Protein AF-A0A970V0Z8-F1 (afdb_monomer_lite)

pLDDT: mean 75.23, std 16.88, range [29.27, 95.38]

Secondary structure (DSSP, 8-state):
-HHHHHHH--TT-EEE-TTS-EEE------STTSS-BTTEEEGGGTS---TT-EEEEEEEEEESS-EEEEEEEEEESEEEEEETTEEEEE--SSTTTT-TTT-EEEEEEEPSEEEEEEEEEE--SS--EEEEEEE-SS--EEE--SS--SSPPSSPPPGGGPPPTT-EEE-----EEETT--GGGSS--

Sequence (189 aa):
DLSAFVKLRDLNASYRNSRDETVTWYRPNDATYGLGVNGVMDFSKHYPRRTGDLVVAVTQIWSTHARQATARVGADWWLRVEVNGQEVFRSDRSIGGYGTGFRNEITLPLRAGWNDVVCTVAAGSAGHMLWFKLSDPGDVRVQQAITTPEAPPADLPSPETLREDTVEVPFCLYVEATIGDDPYLFIPW

Structure (mmCIF, N/CA/C/O backbone):
data_AF-A0A970V0Z8-F1
#
_entry.id   AF-A0A970V0Z8-F1
#
loop_
_atom_site.group_PDB
_atom_site.id
_atom_site.type_symbol
_atom_site.label_atom_id
_atom_site.label_alt_id
_atom_site.label_comp_id
_atom_site.label_asym_id
_atom_site.label_entity_id
_atom_site.label_seq_id
_atom_site.pdbx_PDB_ins_code
_atom_site.Cartn_x
_atom_site.Cartn_y
_atom_site.Cartn_z
_atom_site.occupancy
_atom_site.B_iso_or_equiv
_atom_site.auth_seq_id
_atom_site.auth_comp_id
_atom_site.auth_asym_id
_atom_site.auth_atom_id
_atom_site.pdbx_PDB_model_num
ATOM 1 N N . ASP A 1 1 ? 18.913 -2.668 -3.814 1.00 73.75 1 ASP A N 1
ATOM 2 C CA . ASP A 1 1 ? 17.938 -3.642 -3.291 1.00 73.75 1 ASP A CA 1
ATOM 3 C C . ASP A 1 1 ? 16.665 -2.888 -2.947 1.00 73.75 1 ASP A C 1
ATOM 5 O O . ASP A 1 1 ? 16.641 -2.152 -1.962 1.00 73.75 1 ASP A O 1
ATOM 9 N N . LEU A 1 2 ? 15.643 -3.027 -3.791 1.00 70.88 2 LEU A N 1
ATOM 10 C CA . LEU A 1 2 ? 14.358 -2.361 -3.607 1.00 70.88 2 LEU A CA 1
ATOM 11 C C . LEU A 1 2 ? 13.705 -2.726 -2.274 1.00 70.88 2 LEU A C 1
ATOM 13 O O . LEU A 1 2 ? 13.140 -1.867 -1.608 1.00 70.88 2 LEU A O 1
ATOM 17 N N . SER A 1 3 ? 13.825 -3.981 -1.843 1.00 75.94 3 SER A N 1
ATOM 18 C CA . SER A 1 3 ? 13.203 -4.437 -0.599 1.00 75.94 3 SER A CA 1
ATOM 19 C C . SER A 1 3 ? 13.800 -3.722 0.612 1.00 75.94 3 SER A C 1
ATOM 21 O O . SER A 1 3 ? 13.077 -3.376 1.546 1.00 75.94 3 SER A O 1
ATOM 23 N N . ALA A 1 4 ? 15.109 -3.460 0.593 1.00 80.81 4 ALA A N 1
ATOM 24 C CA . ALA A 1 4 ? 15.779 -2.673 1.623 1.00 80.81 4 ALA A CA 1
ATOM 25 C C . ALA A 1 4 ? 15.362 -1.193 1.583 1.00 80.81 4 ALA A C 1
ATOM 27 O O . ALA A 1 4 ? 15.089 -0.613 2.632 1.00 80.81 4 ALA A O 1
ATOM 28 N N . PHE A 1 5 ? 15.255 -0.598 0.390 1.00 81.31 5 PHE A N 1
ATOM 29 C CA . PHE A 1 5 ? 14.816 0.794 0.235 1.00 81.31 5 PHE A CA 1
ATOM 30 C C . PHE A 1 5 ? 13.371 1.001 0.706 1.00 81.31 5 PHE A C 1
ATOM 32 O O . PHE A 1 5 ? 13.092 1.909 1.486 1.00 81.31 5 PHE A O 1
ATOM 39 N N . VAL A 1 6 ? 12.464 0.104 0.314 1.00 80.62 6 VAL A N 1
ATOM 40 C CA . VAL A 1 6 ? 11.057 0.121 0.733 1.00 80.62 6 VAL A CA 1
ATOM 41 C C . VAL A 1 6 ? 10.955 0.080 2.259 1.00 80.62 6 VAL A C 1
ATOM 43 O O . VAL A 1 6 ? 10.192 0.851 2.835 1.00 80.62 6 VAL A O 1
ATOM 46 N N . LYS A 1 7 ? 11.770 -0.740 2.933 1.00 83.50 7 LYS A N 1
ATOM 47 C CA . LYS A 1 7 ? 11.800 -0.841 4.403 1.00 83.50 7 LYS A CA 1
ATOM 48 C C . LYS A 1 7 ? 12.344 0.397 5.116 1.00 83.50 7 LYS A C 1
ATOM 50 O O . LYS A 1 7 ? 12.051 0.563 6.295 1.00 83.50 7 LYS A O 1
ATOM 55 N N . LEU A 1 8 ? 13.120 1.247 4.442 1.00 84.88 8 LEU A N 1
ATOM 56 C CA . LEU A 1 8 ? 13.733 2.424 5.063 1.00 84.88 8 LEU A CA 1
ATOM 57 C C . LEU A 1 8 ? 12.697 3.482 5.469 1.00 84.88 8 LEU A C 1
ATOM 59 O O . LEU A 1 8 ? 12.910 4.175 6.458 1.00 84.88 8 LEU A O 1
ATOM 63 N N . ARG A 1 9 ? 11.579 3.584 4.731 1.00 82.69 9 ARG A N 1
ATOM 64 C CA . ARG A 1 9 ? 10.472 4.520 5.012 1.00 82.69 9 ARG A CA 1
ATOM 65 C C . ARG A 1 9 ? 10.946 5.958 5.295 1.00 82.69 9 ARG A C 1
ATOM 67 O O . ARG A 1 9 ? 10.447 6.609 6.210 1.00 82.69 9 ARG A O 1
ATOM 74 N N . ASP A 1 10 ? 11.867 6.475 4.482 1.00 84.44 10 ASP A N 1
ATOM 75 C CA . ASP A 1 10 ? 12.397 7.840 4.607 1.00 84.44 10 ASP A CA 1
ATOM 76 C C . ASP A 1 10 ? 12.187 8.640 3.317 1.00 84.44 10 ASP A C 1
ATOM 78 O O . ASP A 1 10 ? 12.726 8.293 2.271 1.00 84.44 10 ASP A O 1
ATOM 82 N N . LEU A 1 11 ? 11.442 9.749 3.409 1.00 81.19 11 LEU A N 1
ATOM 83 C CA . LEU A 1 11 ? 11.126 10.623 2.275 1.00 81.19 11 LEU A CA 1
ATOM 84 C C . LEU A 1 11 ? 12.358 11.292 1.661 1.00 81.19 11 LEU A C 1
ATOM 86 O O . LEU A 1 11 ? 12.302 11.725 0.514 1.00 81.19 11 LEU A O 1
ATOM 90 N N . ASN A 1 12 ? 13.441 11.424 2.426 1.00 85.12 12 ASN A N 1
ATOM 91 C CA . ASN A 1 12 ? 14.680 12.040 1.957 1.00 85.12 12 ASN A CA 1
ATOM 92 C C . ASN A 1 12 ? 15.662 11.007 1.402 1.00 85.12 12 ASN A C 1
ATOM 94 O O . ASN A 1 12 ? 16.696 11.379 0.841 1.00 85.12 12 ASN A O 1
ATOM 98 N N . ALA A 1 13 ? 15.365 9.718 1.568 1.00 85.62 13 ALA A N 1
ATOM 99 C CA . ALA A 1 13 ? 16.195 8.674 1.018 1.00 85.62 13 ALA A CA 1
ATOM 100 C C . ALA A 1 13 ? 16.033 8.603 -0.499 1.00 85.62 13 ALA A C 1
ATOM 102 O O . ALA A 1 13 ? 14.953 8.796 -1.059 1.00 85.62 13 ALA A O 1
ATOM 103 N N . SER A 1 14 ? 17.135 8.262 -1.157 1.00 86.56 14 SER A N 1
ATOM 104 C CA . SER A 1 14 ? 17.147 7.928 -2.571 1.00 86.56 14 SER A CA 1
ATOM 105 C C . SER A 1 14 ? 17.973 6.674 -2.800 1.00 86.56 14 SER A C 1
ATOM 107 O O . SER A 1 14 ? 18.890 6.372 -2.029 1.00 86.56 14 SER A O 1
ATOM 109 N N . TYR A 1 15 ? 17.660 5.941 -3.861 1.00 83.88 15 TYR A N 1
ATOM 110 C CA . TYR A 1 15 ? 18.474 4.815 -4.304 1.00 83.88 15 TYR A CA 1
ATOM 111 C C . TYR A 1 15 ? 18.685 4.862 -5.822 1.00 83.88 15 TYR A C 1
ATOM 113 O O . TYR A 1 15 ? 17.882 5.441 -6.552 1.00 83.88 15 TYR A O 1
ATOM 121 N N . ARG A 1 16 ? 19.803 4.296 -6.296 1.00 84.06 16 ARG A N 1
ATOM 122 C CA . ARG A 1 16 ? 20.076 4.110 -7.729 1.00 84.06 16 ARG A CA 1
ATOM 123 C C . ARG A 1 16 ? 19.652 2.710 -8.156 1.00 84.06 16 ARG A C 1
ATOM 125 O O . ARG A 1 16 ? 20.136 1.728 -7.589 1.00 84.06 16 ARG A O 1
ATOM 132 N N . ASN A 1 17 ? 18.754 2.631 -9.131 1.00 80.44 17 ASN A N 1
ATOM 133 C CA . ASN A 1 17 ? 18.279 1.367 -9.692 1.00 80.44 17 ASN A CA 1
ATOM 134 C C . ASN A 1 17 ? 19.338 0.693 -10.587 1.00 80.44 17 ASN A C 1
ATOM 136 O O . ASN A 1 17 ? 20.433 1.213 -10.804 1.00 80.44 17 ASN A O 1
ATOM 140 N N . SER A 1 18 ? 18.995 -0.469 -11.149 1.00 79.25 18 SER A N 1
ATOM 141 C CA . SER A 1 18 ? 19.866 -1.207 -12.079 1.00 79.25 18 SER A CA 1
ATOM 142 C C . SER A 1 18 ? 20.197 -0.449 -13.380 1.00 79.25 18 SER A C 1
ATOM 144 O O . SER A 1 18 ? 21.103 -0.846 -14.112 1.00 79.25 18 SER A O 1
ATOM 146 N N . ARG A 1 19 ? 19.482 0.645 -13.661 1.00 74.75 19 ARG A N 1
ATOM 147 C CA . ARG A 1 19 ? 19.608 1.515 -14.838 1.00 74.75 19 ARG A CA 1
ATOM 148 C C . ARG A 1 19 ? 20.271 2.865 -14.524 1.00 74.75 19 ARG A C 1
ATOM 150 O O . ARG A 1 19 ? 20.249 3.751 -15.371 1.00 74.75 19 ARG A O 1
ATOM 157 N N . ASP A 1 20 ? 20.850 3.021 -13.333 1.00 82.62 20 ASP A N 1
ATOM 158 C CA . ASP A 1 20 ? 21.457 4.268 -12.846 1.00 82.62 20 ASP A CA 1
ATOM 159 C C . ASP A 1 20 ? 20.479 5.457 -12.731 1.00 82.62 20 ASP A C 1
ATOM 161 O O . ASP A 1 20 ? 20.870 6.622 -12.744 1.00 82.62 20 ASP A O 1
ATOM 165 N N . GLU A 1 21 ? 19.184 5.203 -12.564 1.00 82.69 21 GLU A N 1
ATOM 166 C CA . GLU A 1 21 ? 18.190 6.247 -12.299 1.00 82.69 21 GLU A CA 1
ATOM 167 C C . GLU A 1 21 ? 17.936 6.378 -10.797 1.00 82.69 21 GLU A C 1
ATOM 169 O O . GLU A 1 21 ? 18.034 5.416 -10.032 1.00 82.69 21 GLU A O 1
ATOM 174 N N . THR A 1 22 ? 17.624 7.600 -10.373 1.00 83.00 22 THR A N 1
ATOM 175 C CA . THR A 1 22 ? 17.291 7.909 -8.984 1.00 83.00 22 THR A CA 1
ATOM 176 C C . THR A 1 22 ? 15.834 7.569 -8.697 1.00 83.00 22 THR A C 1
ATOM 178 O O . THR A 1 22 ? 14.936 8.032 -9.395 1.00 83.00 22 THR A O 1
ATOM 181 N N . VAL A 1 23 ? 15.623 6.809 -7.630 1.00 79.44 23 VAL A N 1
ATOM 182 C CA . VAL A 1 23 ? 14.320 6.449 -7.070 1.00 79.44 23 VAL A CA 1
ATOM 183 C C . VAL A 1 23 ? 14.187 7.166 -5.718 1.00 79.44 23 VAL A C 1
ATOM 185 O O . VAL A 1 23 ? 15.127 7.127 -4.917 1.00 79.44 23 VAL A O 1
ATOM 188 N N . THR A 1 24 ? 13.091 7.902 -5.517 1.00 81.06 24 THR A N 1
ATOM 189 C CA . THR A 1 24 ? 12.791 8.757 -4.346 1.00 81.06 24 THR A CA 1
ATOM 190 C C . THR A 1 24 ? 11.307 8.750 -4.006 1.00 81.06 24 THR A C 1
ATOM 192 O O . THR A 1 24 ? 10.483 8.851 -4.913 1.00 81.06 24 THR A O 1
ATOM 195 N N . TRP A 1 25 ? 10.950 8.769 -2.723 1.00 78.75 25 TRP A N 1
ATOM 196 C CA . TRP A 1 25 ? 9.547 8.815 -2.309 1.00 78.75 25 TRP A CA 1
ATOM 197 C C . TRP A 1 25 ? 8.846 10.107 -2.716 1.00 78.75 25 TRP A C 1
ATOM 199 O O . TRP A 1 25 ? 9.361 11.209 -2.525 1.00 78.75 25 TRP A O 1
ATOM 209 N N . TYR A 1 26 ? 7.601 9.974 -3.174 1.00 72.06 26 TYR A N 1
ATOM 210 C CA . TYR A 1 26 ? 6.741 11.110 -3.481 1.00 72.06 26 TYR A CA 1
ATOM 211 C C . TYR A 1 26 ? 5.559 11.167 -2.525 1.00 72.06 26 TYR A C 1
ATOM 213 O O . TYR A 1 26 ? 4.893 10.170 -2.237 1.00 72.06 26 TYR A O 1
ATOM 221 N N . ARG A 1 27 ? 5.280 12.376 -2.032 1.00 70.19 27 ARG A N 1
ATOM 222 C CA . ARG A 1 27 ? 4.050 12.626 -1.288 1.00 70.19 27 ARG A CA 1
ATOM 223 C C . ARG A 1 27 ? 2.891 12.770 -2.265 1.00 70.19 27 ARG A C 1
ATOM 225 O O . ARG A 1 27 ? 3.021 13.533 -3.227 1.00 70.19 27 ARG A O 1
ATOM 232 N N . PRO A 1 28 ? 1.749 12.129 -1.992 1.00 63.78 28 PRO A N 1
ATOM 233 C CA . PRO A 1 28 ? 0.536 12.442 -2.711 1.00 63.78 28 PRO A CA 1
ATOM 234 C C . PRO A 1 28 ? 0.176 13.923 -2.531 1.00 63.78 28 PRO A C 1
ATOM 236 O O . PRO A 1 28 ? 0.085 14.386 -1.3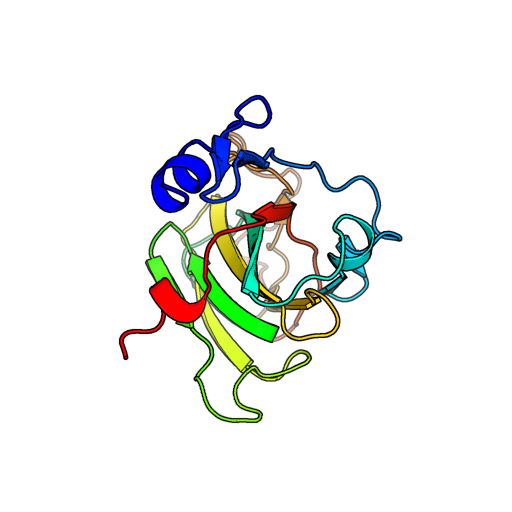95 1.00 63.78 28 PRO A O 1
ATOM 239 N N . ASN A 1 29 ? 0.031 14.684 -3.623 1.00 52.03 29 ASN A N 1
ATOM 240 C CA . ASN A 1 29 ? -0.150 16.141 -3.550 1.00 52.03 29 ASN A CA 1
ATOM 241 C C . ASN A 1 29 ? -1.544 16.648 -3.946 1.00 52.03 29 ASN A C 1
ATOM 243 O O . ASN A 1 29 ? -1.875 17.763 -3.553 1.00 52.03 29 ASN A O 1
ATOM 247 N N . ASP A 1 30 ? -2.385 15.854 -4.617 1.00 50.03 30 ASP A N 1
ATOM 248 C CA . ASP A 1 30 ? -3.838 16.056 -4.620 1.00 50.03 30 ASP A CA 1
ATOM 249 C C . ASP A 1 30 ? -4.612 14.778 -5.021 1.00 50.03 30 ASP A C 1
ATOM 251 O O . ASP A 1 30 ? -4.051 13.817 -5.548 1.00 50.03 30 ASP A O 1
ATOM 255 N N . ALA A 1 31 ? -5.927 14.769 -4.782 1.00 46.19 31 ALA A N 1
ATOM 256 C CA . ALA A 1 31 ? -6.809 13.686 -5.224 1.00 46.19 31 ALA A CA 1
ATOM 257 C C . ALA A 1 31 ? -7.005 13.652 -6.760 1.00 46.19 31 ALA A C 1
ATOM 259 O O . ALA A 1 31 ? -7.336 12.611 -7.318 1.00 46.19 31 ALA A O 1
ATOM 260 N N . THR A 1 32 ? -6.780 14.759 -7.465 1.00 43.97 32 THR A N 1
ATOM 261 C CA . THR A 1 32 ? -6.990 14.952 -8.913 1.00 43.97 32 THR A CA 1
ATOM 262 C C . THR A 1 32 ? -5.927 14.260 -9.791 1.00 43.97 32 THR A C 1
ATOM 264 O O . THR A 1 32 ? -6.216 13.812 -10.910 1.00 43.97 32 THR A O 1
ATOM 267 N N . TYR A 1 33 ? -4.695 14.115 -9.302 1.00 45.34 33 TYR A N 1
ATOM 268 C CA . TYR A 1 33 ? -3.521 13.665 -10.057 1.00 45.34 33 TYR A CA 1
ATOM 269 C C . TYR A 1 33 ? -3.180 12.186 -9.867 1.00 45.34 33 TYR A C 1
ATOM 271 O O . TYR A 1 33 ? -2.115 11.748 -10.274 1.00 45.34 33 TYR A O 1
ATOM 279 N N . GLY A 1 34 ? -4.142 11.374 -9.420 1.00 45.53 34 GLY A N 1
ATOM 280 C CA . GLY A 1 34 ? -4.002 9.912 -9.450 1.00 45.53 34 GLY A CA 1
ATOM 281 C C . GLY A 1 34 ? -3.803 9.282 -8.084 1.00 45.53 34 GLY A C 1
ATOM 282 O O . GLY A 1 34 ? -3.215 8.211 -7.983 1.00 45.53 34 GLY A O 1
ATOM 283 N N . LEU A 1 35 ? -4.334 9.911 -7.041 1.00 49.72 35 LEU A N 1
ATOM 284 C CA . LEU A 1 35 ? -4.237 9.416 -5.679 1.00 49.72 35 LEU A CA 1
ATOM 285 C C . LEU A 1 35 ? -5.642 9.192 -5.150 1.00 49.72 35 LEU A C 1
ATOM 287 O O . LEU A 1 35 ? -6.089 9.907 -4.268 1.00 49.72 35 LEU A O 1
ATOM 291 N N . GLY A 1 36 ? -6.338 8.205 -5.720 1.00 53.75 36 GLY A N 1
ATOM 292 C CA . GLY A 1 36 ? -7.439 7.494 -5.070 1.00 53.75 36 GLY A CA 1
ATOM 293 C C . GLY A 1 36 ? -8.840 8.087 -5.193 1.00 53.75 36 GLY A C 1
ATOM 294 O O . GLY A 1 36 ? -9.670 7.796 -4.331 1.00 53.75 36 GLY A O 1
ATOM 295 N N . VAL A 1 37 ? -9.173 8.836 -6.256 1.00 56.94 37 VAL A N 1
ATOM 296 C CA . VAL A 1 37 ? -10.596 9.136 -6.531 1.00 56.94 37 VAL A CA 1
ATOM 297 C C . VAL A 1 37 ? -11.336 7.811 -6.669 1.00 56.94 37 VAL A C 1
ATOM 299 O O . VAL A 1 37 ? -11.026 7.002 -7.543 1.00 56.94 37 VAL A O 1
ATOM 302 N N . ASN A 1 38 ? -12.297 7.569 -5.779 1.00 68.25 38 ASN A N 1
ATOM 303 C CA . ASN A 1 38 ? -13.047 6.316 -5.709 1.00 68.25 38 ASN A CA 1
ATOM 304 C C . ASN A 1 38 ? -12.165 5.058 -5.573 1.00 68.25 38 ASN A C 1
ATOM 306 O O . ASN A 1 38 ? -12.579 3.982 -6.006 1.00 68.25 38 ASN A O 1
ATOM 310 N N . GLY A 1 39 ? -10.978 5.180 -4.964 1.00 74.56 39 GLY A N 1
ATOM 311 C CA . GLY A 1 39 ? -10.041 4.072 -4.756 1.00 74.56 39 GLY A CA 1
ATOM 312 C C . GLY A 1 39 ? -9.192 3.743 -5.984 1.00 74.56 39 GLY A C 1
ATOM 313 O O . GLY A 1 39 ? -8.605 2.669 -6.039 1.00 74.56 39 GLY A O 1
ATOM 314 N N . VAL A 1 40 ? -9.149 4.628 -6.986 1.00 81.12 40 VAL A N 1
ATOM 315 C CA . VAL A 1 40 ? -8.344 4.455 -8.204 1.00 81.12 40 VAL A CA 1
ATOM 316 C C . VAL A 1 40 ? -7.130 5.365 -8.172 1.00 81.12 40 VAL A C 1
ATOM 318 O O . VAL A 1 40 ? -7.250 6.577 -7.986 1.00 81.12 40 VAL A O 1
ATOM 321 N N . MET A 1 41 ? -5.961 4.789 -8.405 1.00 82.12 41 MET A N 1
ATOM 322 C CA . MET A 1 41 ? -4.704 5.505 -8.504 1.00 82.12 41 MET A CA 1
ATOM 323 C C . MET A 1 41 ? -4.059 5.251 -9.868 1.00 82.12 41 MET A C 1
ATOM 325 O O . MET A 1 41 ? -3.946 4.110 -10.311 1.00 82.12 41 MET A O 1
ATOM 329 N N . ASP A 1 42 ? -3.666 6.331 -10.541 1.00 82.12 42 ASP A N 1
ATOM 330 C CA . ASP A 1 42 ? -3.025 6.311 -11.859 1.00 82.12 42 ASP A CA 1
ATOM 331 C C . ASP A 1 42 ? -1.650 6.952 -11.732 1.00 82.12 42 ASP A C 1
ATOM 333 O O . ASP A 1 42 ? -1.513 8.177 -11.676 1.00 82.12 42 ASP A O 1
ATOM 337 N N . PHE A 1 43 ? -0.623 6.112 -11.674 1.00 79.06 43 PHE A N 1
ATOM 338 C CA . PHE A 1 43 ? 0.740 6.574 -11.443 1.00 79.06 43 PHE A CA 1
ATOM 339 C C . PHE A 1 43 ? 1.394 7.080 -12.733 1.00 79.06 43 PHE A C 1
ATOM 341 O O . PHE A 1 43 ? 2.426 7.747 -12.681 1.00 79.06 43 PHE A O 1
ATOM 348 N N . SER A 1 44 ? 0.777 6.850 -13.900 1.00 74.88 44 SER A N 1
ATOM 349 C CA . SER A 1 44 ? 1.301 7.320 -15.189 1.00 74.88 44 SER A CA 1
ATOM 350 C C . SER A 1 44 ? 1.305 8.846 -15.332 1.00 74.88 44 SER A C 1
ATOM 352 O O . SER A 1 44 ? 1.946 9.383 -16.233 1.00 74.88 44 SER A O 1
ATOM 354 N N . LYS A 1 45 ? 0.608 9.554 -14.437 1.00 70.62 45 LYS A N 1
ATOM 355 C CA . LYS A 1 45 ? 0.633 11.019 -14.340 1.00 70.62 45 LYS A CA 1
ATOM 356 C C . LYS A 1 45 ? 1.914 11.560 -13.706 1.00 70.62 45 LYS A C 1
ATOM 358 O O . LYS A 1 45 ? 2.276 12.705 -13.960 1.00 70.62 45 LYS A O 1
ATOM 363 N N . HIS A 1 46 ? 2.586 10.749 -12.895 1.00 69.06 46 HIS A N 1
ATOM 364 C CA . HIS A 1 46 ? 3.799 11.137 -12.178 1.00 69.06 46 HIS A CA 1
ATOM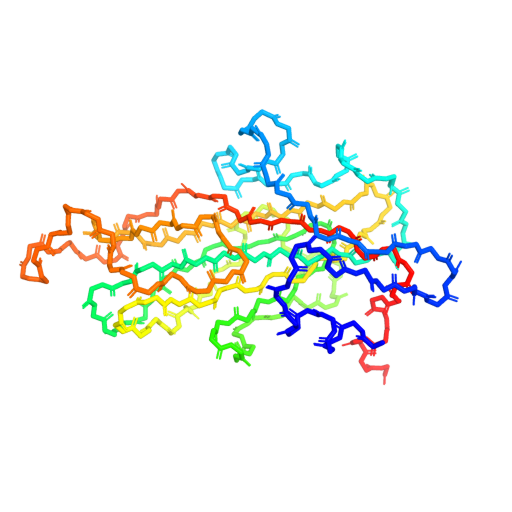 365 C C . HIS A 1 46 ? 5.059 10.535 -12.797 1.00 69.06 46 HIS A C 1
ATOM 367 O O . HIS A 1 46 ? 6.135 11.117 -12.673 1.00 69.06 46 HIS A O 1
ATOM 373 N N . TYR A 1 47 ? 4.921 9.408 -13.499 1.00 69.12 47 TYR A N 1
ATOM 374 C CA . TYR A 1 47 ? 6.053 8.660 -14.028 1.00 69.12 47 TYR A CA 1
ATOM 375 C C . TYR A 1 47 ? 5.890 8.354 -15.514 1.00 69.12 47 TYR A C 1
ATOM 377 O O . TYR A 1 47 ? 4.781 8.056 -15.972 1.00 69.12 47 TYR A O 1
ATOM 385 N N . PRO A 1 48 ? 6.987 8.404 -16.289 1.00 66.25 48 PRO A N 1
ATOM 386 C CA . PRO A 1 48 ? 6.954 8.016 -17.688 1.00 66.25 48 PRO A CA 1
ATOM 387 C C . PRO A 1 48 ? 6.494 6.560 -17.824 1.00 66.25 48 PRO A C 1
ATOM 389 O O . PRO A 1 48 ? 6.960 5.674 -17.116 1.00 66.25 48 PRO A O 1
ATOM 392 N N . ARG A 1 49 ? 5.580 6.312 -18.766 1.00 71.75 49 ARG A N 1
ATOM 393 C CA . ARG A 1 49 ? 5.032 4.977 -19.042 1.00 71.75 49 ARG A CA 1
ATOM 394 C C . ARG A 1 49 ? 6.118 4.088 -19.629 1.00 71.75 49 ARG A C 1
ATOM 396 O O . ARG A 1 49 ? 6.564 4.332 -20.751 1.00 71.75 49 ARG A O 1
ATOM 403 N N . ARG A 1 50 ? 6.538 3.065 -18.890 1.00 68.06 50 ARG A N 1
ATOM 404 C CA . ARG A 1 50 ? 7.566 2.124 -19.334 1.00 68.06 50 ARG A CA 1
ATOM 405 C C . ARG A 1 50 ? 7.226 0.720 -18.863 1.00 68.06 50 ARG A C 1
ATOM 407 O O . ARG A 1 50 ? 6.913 0.495 -17.700 1.00 68.06 50 ARG A O 1
ATOM 414 N N . THR A 1 51 ? 7.275 -0.223 -19.794 1.00 67.00 51 THR A N 1
ATOM 415 C CA . THR A 1 51 ? 7.051 -1.635 -19.493 1.00 67.00 51 THR A CA 1
ATOM 416 C C . THR A 1 51 ? 8.173 -2.190 -18.640 1.00 67.00 51 THR A C 1
ATOM 418 O O . THR A 1 51 ? 9.345 -1.916 -18.898 1.00 67.00 51 THR A O 1
ATOM 421 N N . GLY A 1 52 ? 7.805 -3.006 -17.654 1.00 65.94 52 GLY A N 1
ATOM 422 C CA . GLY A 1 52 ? 8.778 -3.641 -16.773 1.00 65.94 52 GLY A CA 1
ATOM 423 C C . GLY A 1 52 ? 9.328 -2.713 -15.694 1.00 65.94 52 GLY A C 1
ATOM 424 O O . GLY A 1 52 ? 10.378 -3.014 -15.144 1.00 65.94 52 GLY A O 1
ATOM 425 N N . ASP A 1 53 ? 8.652 -1.599 -15.413 1.00 76.88 53 ASP A N 1
ATOM 426 C CA . ASP A 1 53 ? 8.892 -0.815 -14.204 1.00 76.88 53 ASP A CA 1
ATOM 427 C C . ASP A 1 53 ? 7.919 -1.241 -13.102 1.00 76.88 53 ASP A C 1
ATOM 429 O O . ASP A 1 53 ? 6.808 -1.723 -13.361 1.00 76.88 53 ASP A O 1
ATOM 433 N N . LEU A 1 54 ? 8.325 -1.019 -11.858 1.00 80.75 54 LEU A N 1
ATOM 434 C CA . LEU A 1 54 ? 7.514 -1.242 -10.669 1.00 80.75 54 LEU A CA 1
ATOM 435 C C . LEU A 1 54 ? 7.151 0.106 -10.033 1.00 80.75 54 LEU A C 1
ATOM 437 O O . LEU A 1 54 ? 7.792 1.123 -10.267 1.00 80.75 54 LEU A O 1
ATOM 441 N N . VAL A 1 55 ? 6.101 0.126 -9.229 1.00 82.38 55 VAL A N 1
ATOM 442 C CA . VAL A 1 55 ? 5.714 1.233 -8.356 1.00 82.38 55 VAL A CA 1
ATOM 443 C C . VAL A 1 55 ? 5.396 0.648 -6.993 1.00 82.38 55 VAL A C 1
ATOM 445 O O . VAL A 1 55 ? 4.729 -0.378 -6.909 1.00 82.38 55 VAL A O 1
ATOM 448 N N . VAL A 1 56 ? 5.837 1.288 -5.917 1.00 86.12 56 VAL A N 1
ATOM 449 C CA . VAL A 1 56 ? 5.480 0.912 -4.552 1.00 86.12 56 VAL A CA 1
ATOM 450 C C . VAL A 1 56 ? 4.588 1.981 -3.950 1.00 86.12 56 VAL A C 1
ATOM 452 O O . VAL A 1 56 ? 4.929 3.156 -3.900 1.00 86.12 56 VAL A O 1
ATOM 455 N N . ALA A 1 57 ? 3.434 1.550 -3.471 1.00 86.06 57 ALA A N 1
ATOM 456 C CA . ALA A 1 57 ? 2.453 2.361 -2.793 1.00 86.06 57 ALA A CA 1
ATOM 457 C C . ALA A 1 57 ? 2.360 1.967 -1.317 1.00 86.06 57 ALA A C 1
ATOM 459 O O . ALA A 1 57 ? 2.384 0.782 -1.001 1.00 86.06 57 ALA A O 1
ATOM 460 N N . VAL A 1 58 ? 2.278 2.941 -0.408 1.00 87.00 58 VAL A N 1
ATOM 461 C CA . VAL A 1 58 ? 2.285 2.706 1.049 1.00 87.00 58 VAL A CA 1
ATOM 462 C C . VAL A 1 58 ? 1.159 3.490 1.714 1.00 87.00 58 VAL A C 1
ATOM 464 O O . VAL A 1 58 ? 0.883 4.624 1.349 1.00 87.00 58 VAL A O 1
ATOM 467 N N . THR A 1 59 ? 0.478 2.937 2.705 1.00 86.12 59 THR A N 1
ATOM 468 C CA . THR A 1 59 ? -0.404 3.744 3.558 1.00 86.12 59 THR A CA 1
ATOM 469 C C . THR A 1 59 ? -0.461 3.186 4.963 1.00 86.12 59 THR A C 1
ATOM 471 O O . THR A 1 59 ? -0.113 2.029 5.194 1.00 86.12 59 THR A O 1
ATOM 474 N N . GLN A 1 60 ? -0.957 4.003 5.888 1.00 88.19 60 GLN A N 1
ATOM 475 C CA . GLN A 1 60 ? -1.223 3.594 7.258 1.00 88.19 60 GLN A CA 1
ATOM 476 C C . GLN A 1 60 ? -2.733 3.557 7.479 1.00 88.19 60 GLN A C 1
ATOM 478 O O . GLN A 1 60 ? -3.441 4.535 7.227 1.00 88.19 60 GLN A O 1
ATOM 483 N N . ILE A 1 61 ? -3.228 2.415 7.948 1.00 89.25 61 ILE A N 1
ATOM 484 C CA . ILE A 1 61 ? -4.646 2.189 8.228 1.00 89.25 61 ILE A CA 1
ATOM 485 C C . ILE A 1 61 ? -4.826 1.958 9.717 1.00 89.25 61 ILE A C 1
ATOM 487 O O . ILE A 1 61 ? -4.254 1.029 10.286 1.00 89.25 61 ILE A O 1
ATOM 491 N N . TRP A 1 62 ? -5.642 2.783 10.353 1.00 89.00 62 TRP A N 1
ATOM 492 C CA . TRP A 1 62 ? -6.056 2.5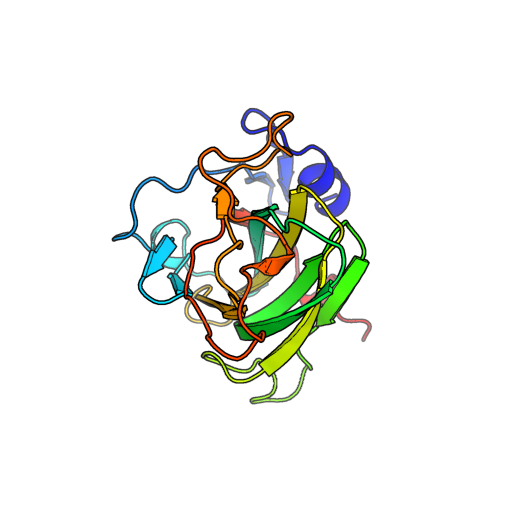45 11.722 1.00 89.00 62 TRP A CA 1
ATOM 493 C C . TRP A 1 62 ? -7.213 1.549 11.773 1.00 89.00 62 TRP A C 1
ATOM 495 O O . TRP A 1 62 ? -8.168 1.663 11.003 1.00 89.00 62 TRP A O 1
ATOM 505 N N . SER A 1 63 ? -7.153 0.629 12.733 1.00 88.75 63 SER A N 1
ATOM 506 C CA . SER A 1 63 ? -8.308 -0.138 13.190 1.00 88.75 63 SER A CA 1
ATOM 507 C C . SER A 1 63 ? -8.391 -0.086 14.710 1.00 88.75 63 SER A C 1
ATOM 509 O O . SER A 1 63 ? -7.381 -0.181 15.406 1.00 88.75 63 SER A O 1
ATOM 511 N N . THR A 1 64 ? -9.592 0.078 15.257 1.00 88.88 64 THR A N 1
ATOM 512 C CA . THR A 1 64 ? -9.782 0.156 16.718 1.00 88.88 64 THR A CA 1
ATOM 513 C C . THR A 1 64 ? -9.528 -1.173 17.426 1.00 88.88 64 THR A C 1
ATOM 515 O O . THR A 1 64 ? -9.204 -1.185 18.612 1.00 88.88 64 THR A O 1
ATOM 518 N N . HIS A 1 65 ? -9.645 -2.291 16.713 1.00 88.75 65 HIS A N 1
ATOM 519 C CA . HIS A 1 65 ? -9.467 -3.640 17.234 1.00 88.75 65 HIS A CA 1
ATOM 520 C C . HIS A 1 65 ? -8.848 -4.546 16.163 1.00 88.75 65 HIS A C 1
ATOM 522 O O . HIS A 1 65 ? -8.771 -4.186 14.993 1.00 88.75 65 HIS A O 1
ATOM 528 N N . ALA A 1 66 ? -8.365 -5.724 16.556 1.00 92.38 66 ALA A N 1
ATOM 529 C CA . ALA A 1 66 ? -7.868 -6.688 15.581 1.00 92.38 66 ALA A CA 1
ATOM 530 C C . ALA A 1 66 ? -9.041 -7.333 14.827 1.00 92.38 66 ALA A C 1
ATOM 532 O O . ALA A 1 66 ? -9.987 -7.797 15.466 1.00 92.38 66 ALA A O 1
ATOM 533 N N . ARG A 1 67 ? -8.976 -7.386 13.493 1.00 89.19 67 ARG A N 1
ATOM 534 C CA . ARG A 1 67 ? -10.039 -7.953 12.654 1.00 89.19 67 ARG A CA 1
ATOM 535 C C . ARG A 1 67 ? -9.557 -8.409 11.282 1.00 89.19 67 ARG A C 1
ATOM 537 O O . ARG A 1 67 ? -8.446 -8.103 10.860 1.00 89.19 67 ARG A O 1
ATOM 544 N N . GLN A 1 68 ? -10.435 -9.112 10.576 1.00 92.31 68 GLN A N 1
ATOM 545 C CA . GLN A 1 68 ? -10.281 -9.426 9.159 1.00 92.31 68 GLN A CA 1
ATOM 546 C C . GLN A 1 68 ? -11.124 -8.435 8.354 1.00 92.31 68 GLN A C 1
ATOM 548 O O . GLN A 1 68 ? -12.346 -8.524 8.375 1.00 92.31 68 GLN A O 1
ATOM 553 N N . ALA A 1 69 ? -10.480 -7.482 7.684 1.00 88.62 69 ALA A N 1
ATOM 554 C CA . ALA A 1 69 ? -11.166 -6.536 6.808 1.00 88.62 69 ALA A CA 1
ATOM 555 C C . ALA A 1 69 ? -11.180 -7.061 5.368 1.00 88.62 69 ALA A C 1
ATOM 557 O O . ALA A 1 69 ? -10.221 -7.693 4.922 1.00 88.62 69 ALA A O 1
ATOM 558 N N . THR A 1 70 ? -12.239 -6.773 4.621 1.00 89.69 70 THR A N 1
ATOM 559 C CA . THR A 1 70 ? -12.340 -7.169 3.213 1.00 89.69 70 THR A CA 1
ATOM 560 C C . THR A 1 70 ? -11.840 -6.031 2.345 1.00 89.69 70 THR A C 1
ATOM 562 O O . THR A 1 70 ? -12.351 -4.918 2.429 1.00 89.69 70 THR A O 1
ATOM 565 N N . ALA A 1 71 ? -10.849 -6.284 1.499 1.00 89.69 71 ALA A N 1
ATOM 566 C CA . ALA A 1 71 ? -10.380 -5.321 0.518 1.00 89.69 71 ALA A CA 1
ATOM 567 C C . ALA A 1 71 ? -10.694 -5.786 -0.894 1.00 89.69 71 ALA A C 1
ATOM 569 O O . ALA A 1 71 ? -10.615 -6.972 -1.207 1.00 89.69 71 ALA A O 1
ATOM 570 N N . ARG A 1 72 ? -10.992 -4.829 -1.770 1.00 88.94 72 ARG A N 1
ATOM 571 C CA . ARG A 1 72 ? -11.063 -5.083 -3.205 1.00 88.94 72 ARG A CA 1
ATOM 572 C C . ARG A 1 72 ? -9.932 -4.377 -3.899 1.00 88.94 72 ARG A C 1
ATOM 574 O O . ARG A 1 72 ? -9.776 -3.161 -3.772 1.00 88.94 72 ARG A O 1
ATOM 581 N N . VAL A 1 73 ? -9.149 -5.158 -4.626 1.00 90.88 73 VAL A N 1
ATOM 582 C CA . VAL A 1 73 ? -7.898 -4.710 -5.211 1.00 90.88 73 VAL A CA 1
ATOM 583 C C . VAL A 1 73 ? -7.780 -5.108 -6.672 1.00 90.88 73 VAL A C 1
ATOM 585 O O . VAL A 1 73 ? -8.421 -6.048 -7.155 1.00 90.88 73 VAL A O 1
ATOM 588 N N . GLY A 1 74 ? -6.907 -4.399 -7.367 1.00 90.12 74 GLY A N 1
ATOM 589 C CA . GLY A 1 74 ? -6.532 -4.735 -8.724 1.00 90.12 74 GLY A CA 1
ATOM 590 C C . GLY A 1 74 ? -5.429 -3.851 -9.250 1.00 90.12 74 GLY A C 1
ATOM 591 O O . GLY A 1 74 ? -5.175 -2.773 -8.714 1.00 90.12 74 GLY A O 1
ATOM 592 N N . ALA A 1 75 ? -4.786 -4.298 -10.318 1.00 88.44 75 ALA A N 1
ATOM 593 C CA . ALA A 1 75 ? -3.804 -3.498 -11.021 1.00 88.44 75 ALA A CA 1
ATOM 594 C C . ALA A 1 75 ? -3.885 -3.713 -12.527 1.00 88.44 75 ALA A C 1
ATOM 596 O O . ALA A 1 75 ? -4.429 -4.700 -13.022 1.00 88.44 75 ALA A O 1
ATOM 597 N N . ASP A 1 76 ? -3.310 -2.759 -13.243 1.00 85.00 76 ASP A N 1
ATOM 598 C CA . ASP A 1 76 ? -2.871 -2.947 -14.615 1.00 85.00 76 ASP A CA 1
ATOM 599 C C . ASP A 1 76 ? -1.363 -2.644 -14.604 1.00 85.00 76 ASP A C 1
ATOM 601 O O . ASP A 1 76 ? -0.975 -1.475 -14.555 1.00 85.00 76 ASP A O 1
ATOM 605 N N . TRP A 1 77 ? -0.481 -3.640 -14.449 1.00 77.56 77 TRP A N 1
ATOM 606 C CA . TRP A 1 77 ? -0.631 -5.041 -14.884 1.00 77.56 77 TRP A CA 1
ATOM 607 C C . TRP A 1 77 ? -0.323 -6.129 -13.845 1.00 77.56 77 TRP A C 1
ATOM 609 O O . TRP A 1 77 ? -0.663 -7.278 -14.054 1.00 77.56 77 TRP A O 1
ATOM 619 N N . TRP A 1 78 ? 0.319 -5.847 -12.722 1.00 87.81 78 TRP A N 1
ATOM 620 C CA . TRP A 1 78 ? 0.561 -6.869 -11.692 1.00 87.81 78 TRP A CA 1
ATOM 621 C C . TRP A 1 78 ? 0.529 -6.217 -10.323 1.00 87.81 78 TRP A C 1
ATOM 623 O O . TRP A 1 78 ? 0.908 -5.052 -10.203 1.00 87.81 78 TRP A O 1
ATOM 633 N N . LEU A 1 79 ? 0.088 -6.954 -9.305 1.00 89.88 79 LEU A N 1
ATOM 634 C CA . LEU A 1 79 ? -0.077 -6.464 -7.944 1.00 89.88 79 LEU A CA 1
ATOM 635 C C . LEU A 1 79 ? 0.456 -7.462 -6.916 1.00 89.88 79 LEU A C 1
ATOM 637 O O . LEU A 1 79 ? 0.098 -8.638 -6.934 1.00 89.88 79 LEU A O 1
ATOM 641 N N . ARG A 1 80 ? 1.201 -6.955 -5.937 1.00 91.88 80 ARG A N 1
ATOM 642 C CA . ARG A 1 80 ? 1.423 -7.592 -4.634 1.00 91.88 80 ARG A CA 1
ATOM 643 C C . ARG A 1 80 ? 0.920 -6.673 -3.537 1.00 91.88 80 ARG A C 1
ATOM 645 O O . ARG A 1 80 ? 1.183 -5.475 -3.591 1.00 91.88 80 ARG A O 1
ATOM 652 N N . VAL A 1 81 ? 0.229 -7.234 -2.551 1.00 92.62 81 VAL A N 1
ATOM 653 C CA . VAL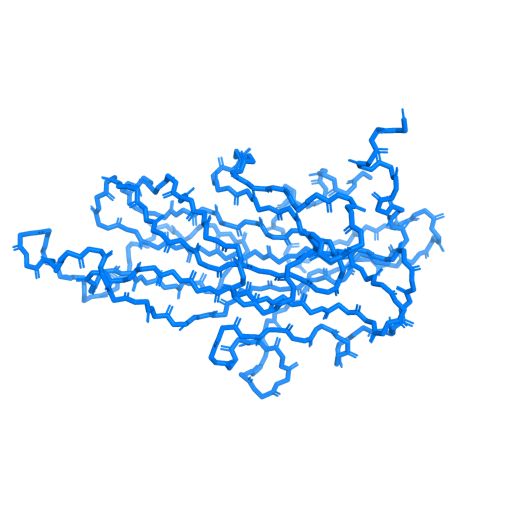 A 1 81 ? -0.236 -6.519 -1.359 1.00 92.62 81 VAL A CA 1
ATOM 654 C C . VAL A 1 81 ? 0.366 -7.170 -0.124 1.00 92.62 81 VAL A C 1
ATOM 656 O O . VAL A 1 81 ? 0.247 -8.381 0.077 1.00 92.62 81 VAL A O 1
ATOM 659 N N . GLU A 1 82 ? 0.979 -6.351 0.719 1.00 94.75 82 GLU A N 1
ATOM 660 C CA . GLU A 1 82 ? 1.455 -6.727 2.043 1.00 94.75 82 GLU A CA 1
ATOM 661 C C . GLU A 1 82 ? 0.733 -5.908 3.109 1.00 94.75 82 GLU A C 1
ATOM 663 O O . GLU A 1 82 ? 0.473 -4.718 2.924 1.00 94.75 82 GLU A O 1
ATOM 668 N N . VAL A 1 83 ? 0.446 -6.545 4.242 1.00 94.31 83 VAL A N 1
ATOM 669 C CA . VAL A 1 83 ? -0.094 -5.905 5.442 1.00 94.31 83 VAL A CA 1
ATOM 670 C C . VAL A 1 83 ? 0.824 -6.236 6.606 1.00 94.31 83 VAL A C 1
ATOM 672 O O . VAL A 1 83 ? 1.110 -7.405 6.857 1.00 94.31 83 VAL A O 1
ATOM 675 N N . ASN A 1 84 ? 1.315 -5.216 7.310 1.00 93.56 84 ASN A N 1
ATOM 676 C CA . ASN A 1 84 ? 2.250 -5.360 8.430 1.00 93.56 84 ASN A CA 1
ATOM 677 C C . ASN A 1 84 ? 3.491 -6.213 8.084 1.00 93.56 84 ASN A C 1
ATOM 679 O O . ASN A 1 84 ? 3.987 -6.973 8.914 1.00 93.56 84 ASN A O 1
ATOM 683 N N . GLY A 1 85 ? 3.981 -6.106 6.843 1.00 91.38 85 GLY A N 1
ATOM 684 C CA . GLY A 1 85 ? 5.133 -6.861 6.336 1.00 91.38 85 GLY A CA 1
ATOM 685 C C . GLY A 1 85 ? 4.849 -8.318 5.946 1.00 91.38 85 GLY A C 1
ATOM 686 O O . GLY A 1 85 ? 5.787 -9.045 5.623 1.00 91.38 85 GLY A O 1
ATOM 687 N N . GLN A 1 86 ? 3.587 -8.758 5.969 1.00 93.50 86 GLN A N 1
ATOM 688 C CA . GLN A 1 86 ? 3.166 -10.072 5.487 1.00 93.50 86 GLN A CA 1
ATOM 689 C C . GLN A 1 86 ? 2.443 -9.942 4.143 1.00 93.50 86 GLN A C 1
ATOM 691 O O . GLN A 1 86 ? 1.483 -9.185 4.031 1.00 93.50 86 GLN A O 1
ATOM 696 N N . GLU A 1 87 ? 2.853 -10.720 3.137 1.00 94.19 87 GLU A N 1
ATOM 697 C CA . GLU A 1 87 ? 2.117 -10.820 1.871 1.00 94.19 87 GLU A CA 1
ATOM 698 C C . GLU A 1 87 ? 0.744 -11.464 2.101 1.00 94.19 87 GLU A C 1
ATOM 700 O O . GLU A 1 87 ? 0.643 -12.570 2.635 1.00 94.19 87 GLU A O 1
ATOM 705 N N . VAL A 1 88 ? -0.308 -10.759 1.687 1.00 94.94 88 VAL A N 1
ATOM 706 C CA . VAL A 1 88 ? -1.706 -11.216 1.778 1.00 94.94 88 VAL A CA 1
ATOM 707 C C . VAL A 1 88 ? -2.316 -11.474 0.407 1.00 94.94 88 VAL A C 1
ATOM 709 O O . VAL A 1 88 ? -3.311 -12.185 0.295 1.00 94.94 88 VAL A O 1
ATOM 712 N N . PHE A 1 89 ? -1.727 -10.903 -0.645 1.00 93.25 89 PHE A N 1
ATOM 713 C CA . PHE A 1 89 ? -2.183 -11.108 -2.009 1.00 93.25 89 PHE A CA 1
ATOM 714 C C . PHE A 1 89 ? -1.060 -10.908 -3.019 1.00 93.25 89 PHE A C 1
ATOM 716 O O . PHE A 1 89 ? -0.208 -10.028 -2.877 1.00 93.25 89 PHE A O 1
ATOM 723 N N . ARG A 1 90 ? -1.132 -11.687 -4.096 1.00 91.31 90 ARG A N 1
ATOM 724 C CA . ARG A 1 90 ? -0.324 -11.533 -5.297 1.00 91.31 90 ARG A CA 1
ATOM 725 C C . ARG A 1 90 ? -1.176 -11.918 -6.501 1.00 91.31 90 ARG A C 1
ATOM 727 O O . ARG A 1 90 ? -1.733 -13.013 -6.517 1.00 91.31 90 ARG A O 1
ATOM 734 N N . SER A 1 91 ? -1.275 -11.040 -7.496 1.00 87.06 91 SER A N 1
ATOM 735 C CA . SER A 1 91 ? -2.004 -11.340 -8.730 1.00 87.06 91 SER A CA 1
ATOM 736 C C . SER A 1 91 ? -1.332 -12.483 -9.484 1.00 87.06 91 SER A C 1
ATOM 738 O O . SER A 1 91 ? -0.096 -12.563 -9.541 1.00 87.06 91 SER A O 1
ATOM 740 N N . ASP A 1 92 ? -2.145 -13.350 -10.083 1.00 76.00 92 ASP A N 1
ATOM 741 C CA . ASP A 1 92 ? -1.642 -14.442 -10.903 1.00 76.00 92 ASP A CA 1
ATOM 742 C C . ASP A 1 92 ? -1.091 -13.936 -12.251 1.00 76.00 92 ASP A C 1
ATOM 744 O O . ASP A 1 92 ? -1.239 -12.775 -12.635 1.00 76.00 92 ASP A O 1
ATOM 748 N N . ARG A 1 93 ? -0.374 -14.817 -12.950 1.00 61.09 93 ARG A N 1
ATOM 749 C CA . ARG A 1 93 ? 0.370 -14.488 -14.176 1.00 61.09 93 ARG A CA 1
ATOM 750 C C . ARG A 1 93 ? -0.464 -14.594 -15.451 1.00 61.09 93 ARG A C 1
ATOM 752 O O . ARG A 1 93 ? 0.051 -14.296 -16.529 1.00 61.09 93 ARG A O 1
ATOM 759 N N . SER A 1 94 ? -1.690 -15.097 -15.364 1.00 59.75 94 SER A N 1
ATOM 760 C CA . SER A 1 94 ? -2.504 -15.426 -16.528 1.00 59.75 94 SER A CA 1
ATOM 761 C C . SER A 1 94 ? -3.045 -14.166 -17.199 1.00 59.75 94 SER A C 1
ATOM 763 O O . SER A 1 94 ? -3.329 -13.164 -16.543 1.00 59.75 94 SER A O 1
ATOM 765 N N . ILE A 1 95 ? -3.201 -14.214 -18.526 1.00 52.81 95 ILE A N 1
ATOM 766 C CA . ILE A 1 95 ? -3.821 -13.129 -19.292 1.00 52.81 95 ILE A CA 1
ATOM 767 C C . ILE A 1 95 ? -5.234 -12.898 -18.734 1.00 52.81 95 ILE A C 1
ATOM 769 O O . ILE A 1 95 ? -6.126 -13.716 -18.937 1.00 52.81 95 ILE A O 1
ATOM 773 N N . GLY A 1 96 ? -5.422 -11.784 -18.019 1.00 56.47 96 GLY A N 1
ATOM 774 C CA . GLY A 1 96 ? -6.681 -11.419 -17.359 1.00 56.47 96 GLY A CA 1
ATOM 775 C C . GLY A 1 96 ? -6.715 -11.620 -15.836 1.00 56.47 96 GLY A C 1
ATOM 776 O O . GLY A 1 96 ? -7.613 -11.069 -15.197 1.00 56.47 96 GLY A O 1
ATOM 777 N N . GLY A 1 97 ? -5.736 -12.318 -15.248 1.00 57.72 97 GLY A N 1
ATOM 778 C CA . GLY A 1 97 ? -5.604 -12.557 -13.799 1.00 57.72 97 GLY A CA 1
ATOM 779 C C . GLY A 1 97 ? -4.958 -11.415 -13.004 1.00 57.72 97 GLY A C 1
ATOM 780 O O . GLY A 1 97 ? -4.970 -11.396 -11.777 1.00 57.72 97 GLY A O 1
ATOM 781 N N . TYR A 1 98 ? -4.484 -10.389 -13.708 1.00 64.19 98 TYR A N 1
ATOM 782 C CA . TYR A 1 98 ? -4.025 -9.108 -13.154 1.00 64.19 98 TYR A CA 1
ATOM 783 C C . TYR A 1 98 ? -5.143 -8.347 -12.420 1.00 64.19 98 TYR A C 1
ATOM 785 O O . TYR A 1 98 ? -4.892 -7.545 -11.520 1.00 64.19 98 TYR A O 1
ATOM 793 N N . GLY A 1 99 ? -6.395 -8.645 -12.798 1.00 63.00 99 GLY A N 1
ATOM 794 C CA . GLY A 1 99 ? -7.605 -8.156 -12.154 1.00 63.00 99 GLY A CA 1
ATOM 795 C C . GLY A 1 99 ? -7.749 -6.641 -12.227 1.00 63.00 99 GLY A C 1
ATOM 796 O O . GLY A 1 99 ? -7.743 -5.983 -11.197 1.00 63.00 99 GLY A O 1
ATOM 797 N N . THR A 1 100 ? -7.924 -6.087 -13.430 1.00 78.56 100 THR A N 1
ATOM 798 C CA . THR A 1 100 ? -8.202 -4.653 -13.606 1.00 78.56 100 THR A CA 1
ATOM 799 C C . THR A 1 100 ? -9.466 -4.229 -12.852 1.00 78.56 100 THR A C 1
ATOM 801 O O . THR A 1 100 ? -10.474 -4.943 -12.837 1.00 78.56 100 THR A O 1
ATOM 804 N N . GLY A 1 101 ? -9.446 -3.047 -12.234 1.00 83.56 101 GLY A N 1
ATOM 805 C CA . GLY A 1 101 ? -10.548 -2.601 -11.380 1.00 83.56 101 GLY A CA 1
ATOM 806 C C . GLY A 1 101 ? -10.554 -3.271 -10.000 1.00 83.56 101 GLY A C 1
ATOM 807 O O . GLY A 1 101 ? -9.530 -3.692 -9.489 1.00 83.56 101 GLY A O 1
ATOM 808 N N . PHE A 1 102 ? -11.731 -3.386 -9.384 1.00 84.00 102 PHE A N 1
ATOM 809 C CA . PHE A 1 102 ? -11.927 -3.967 -8.042 1.00 84.00 102 PHE A CA 1
ATOM 810 C C . PHE A 1 102 ? -12.249 -5.473 -8.090 1.00 84.00 102 PHE A C 1
ATOM 812 O O . PHE A 1 102 ? -13.175 -5.943 -7.423 1.00 84.00 102 PHE A O 1
ATOM 819 N N . ARG A 1 103 ? -11.569 -6.220 -8.969 1.00 85.06 103 ARG A N 1
ATOM 820 C CA . ARG A 1 103 ? -11.935 -7.610 -9.299 1.00 85.06 103 ARG A CA 1
ATOM 821 C C . ARG A 1 103 ? -11.511 -8.629 -8.253 1.00 85.06 103 ARG A C 1
ATOM 823 O O . ARG A 1 103 ? -12.194 -9.639 -8.124 1.00 85.06 103 ARG A O 1
ATOM 830 N N . ASN A 1 104 ? -10.418 -8.382 -7.539 1.00 88.12 104 ASN A N 1
ATOM 831 C CA . ASN A 1 104 ? -9.928 -9.315 -6.534 1.00 88.12 104 ASN A CA 1
ATOM 832 C C . ASN A 1 104 ? -10.444 -8.893 -5.170 1.00 88.12 104 ASN A C 1
ATOM 834 O O . ASN A 1 104 ? -10.151 -7.788 -4.725 1.00 88.12 104 ASN A O 1
ATOM 838 N N . GLU A 1 105 ? -11.191 -9.769 -4.515 1.00 90.56 105 GLU A N 1
ATOM 839 C CA . GLU A 1 105 ? -11.549 -9.620 -3.111 1.00 90.56 105 GLU A CA 1
ATOM 840 C C . GLU A 1 105 ? -10.521 -10.373 -2.264 1.00 90.56 105 GLU A C 1
ATOM 842 O O . GLU A 1 105 ? -10.224 -11.538 -2.532 1.00 90.56 105 GLU A O 1
ATOM 847 N N . ILE A 1 106 ? -9.928 -9.687 -1.292 1.00 91.81 106 ILE A N 1
ATOM 848 C CA . ILE A 1 106 ? -8.860 -10.211 -0.441 1.00 91.81 106 ILE A CA 1
ATOM 849 C C . ILE A 1 106 ? -9.150 -9.881 1.017 1.00 91.81 106 ILE A C 1
ATOM 851 O O . ILE A 1 106 ? -9.793 -8.880 1.329 1.00 91.81 106 ILE A O 1
ATOM 855 N N . THR A 1 107 ? -8.634 -10.701 1.922 1.00 93.56 107 THR A N 1
ATOM 856 C CA . THR A 1 107 ? -8.764 -10.474 3.360 1.00 93.56 107 THR A CA 1
ATOM 857 C C . THR A 1 107 ? -7.497 -9.821 3.904 1.00 93.56 107 THR A C 1
ATOM 859 O O . THR A 1 107 ? -6.395 -10.330 3.700 1.00 93.56 107 THR A O 1
ATOM 862 N N . LEU A 1 108 ? -7.646 -8.697 4.607 1.00 93.12 108 LEU A N 1
ATOM 863 C CA . LEU A 1 108 ? -6.559 -7.999 5.287 1.00 93.12 108 LEU A CA 1
ATOM 864 C C . LEU A 1 108 ? -6.611 -8.281 6.799 1.00 93.12 108 LEU A C 1
ATOM 866 O O . LEU A 1 108 ? -7.577 -7.875 7.454 1.00 93.12 108 LEU A O 1
ATOM 870 N N . PRO A 1 109 ? -5.573 -8.909 7.379 1.00 95.38 109 PRO A N 1
ATOM 871 C CA . PRO A 1 109 ? -5.475 -9.111 8.815 1.00 95.38 109 PRO A CA 1
ATOM 872 C C . PRO A 1 109 ? -5.018 -7.810 9.485 1.00 95.38 109 PRO A C 1
ATOM 874 O O . PRO A 1 109 ? -3.825 -7.505 9.552 1.00 95.38 109 PRO A O 1
ATOM 877 N N . LEU A 1 110 ? -5.975 -7.025 9.976 1.00 93.19 110 LEU A N 1
ATOM 878 C CA . LEU A 1 110 ? -5.700 -5.794 10.706 1.00 93.19 110 LEU A CA 1
ATOM 879 C C . LEU A 1 110 ? -5.464 -6.103 12.187 1.00 93.19 110 LEU A C 1
ATOM 881 O O . LEU A 1 110 ? -6.232 -6.828 12.820 1.00 93.19 110 LEU A O 1
ATOM 885 N N . ARG A 1 111 ? -4.414 -5.520 12.764 1.00 95.12 111 ARG A N 1
ATOM 886 C CA . ARG A 1 111 ? -4.230 -5.424 14.218 1.00 95.12 111 ARG A CA 1
ATOM 887 C C . ARG A 1 111 ? -4.924 -4.173 14.751 1.00 95.12 111 ARG A C 1
ATOM 889 O O . ARG A 1 111 ? -5.131 -3.212 14.010 1.00 95.12 111 ARG A O 1
ATOM 896 N N . ALA A 1 112 ? -5.196 -4.164 16.054 1.00 92.44 112 ALA A N 1
ATOM 897 C CA . ALA A 1 112 ? -5.556 -2.934 16.747 1.00 92.44 112 ALA A CA 1
ATOM 898 C C . ALA A 1 112 ? -4.426 -1.898 16.600 1.00 92.44 112 ALA A C 1
ATOM 900 O O . ALA A 1 112 ? -3.244 -2.227 16.746 1.00 92.44 112 ALA A O 1
ATOM 901 N N . GLY A 1 113 ? -4.799 -0.655 16.322 1.00 94.00 113 GLY A N 1
ATOM 902 C CA . GLY A 1 113 ? -3.890 0.446 16.040 1.00 94.00 113 GLY A CA 1
ATOM 903 C C . GLY A 1 113 ? -3.562 0.603 14.554 1.00 94.00 113 GLY A C 1
ATOM 904 O O . GLY A 1 113 ? -4.365 0.280 13.679 1.00 94.00 113 GLY A O 1
ATOM 905 N N . TRP A 1 114 ? -2.375 1.141 14.267 1.00 94.19 114 TRP A N 1
ATOM 906 C CA . TRP A 1 114 ? -1.914 1.383 12.901 1.00 94.19 114 TRP A CA 1
ATOM 907 C C . TRP A 1 114 ? -1.418 0.115 12.204 1.00 94.19 114 TRP A C 1
ATOM 909 O O . TRP A 1 114 ? -0.639 -0.668 12.757 1.00 94.19 114 TRP A O 1
ATOM 919 N N . ASN A 1 115 ? -1.816 -0.037 10.948 1.00 93.50 115 ASN A N 1
ATOM 920 C CA . ASN A 1 115 ? -1.444 -1.118 10.052 1.00 93.50 115 ASN A CA 1
ATOM 921 C C . ASN A 1 115 ? -0.734 -0.547 8.829 1.00 93.50 115 ASN A C 1
ATOM 923 O O . ASN A 1 115 ? -1.274 0.343 8.173 1.00 93.50 115 ASN A O 1
ATOM 927 N N . ASP A 1 116 ? 0.442 -1.084 8.514 1.00 92.81 116 ASP A N 1
ATOM 928 C CA . ASP A 1 116 ? 1.165 -0.738 7.289 1.00 92.81 116 ASP A CA 1
ATOM 929 C C . ASP A 1 116 ? 0.576 -1.535 6.127 1.00 92.81 116 ASP A C 1
ATOM 931 O O . ASP A 1 116 ? 0.478 -2.759 6.223 1.00 92.81 116 ASP A O 1
ATOM 935 N N . VAL A 1 117 ? 0.191 -0.870 5.041 1.00 91.12 117 VAL A N 1
ATOM 936 C CA . VAL A 1 117 ? -0.238 -1.535 3.805 1.00 91.12 117 VAL A CA 1
ATOM 937 C C . VAL A 1 117 ? 0.678 -1.117 2.673 1.00 91.12 117 VAL A C 1
ATOM 939 O O . VAL A 1 117 ? 0.819 0.071 2.390 1.00 91.12 117 VAL A O 1
ATOM 942 N N . VAL A 1 118 ? 1.262 -2.105 2.001 1.00 91.81 118 VAL A N 1
ATOM 943 C CA . VAL A 1 118 ? 2.204 -1.914 0.897 1.00 91.81 118 VAL A CA 1
ATOM 944 C C . VAL A 1 118 ? 1.647 -2.573 -0.348 1.00 91.81 118 VAL A C 1
ATOM 946 O O . VAL A 1 118 ? 1.367 -3.767 -0.345 1.00 91.81 118 VAL A O 1
ATOM 949 N N . CYS A 1 119 ? 1.507 -1.812 -1.424 1.00 90.44 119 CYS A N 1
ATOM 950 C CA . CYS A 1 119 ? 1.108 -2.314 -2.730 1.00 90.44 119 CYS A CA 1
ATOM 951 C C . CYS A 1 119 ? 2.270 -2.152 -3.710 1.00 90.44 119 CYS A C 1
ATOM 953 O O . CYS A 1 119 ? 2.684 -1.035 -3.995 1.00 90.44 119 CYS A O 1
ATOM 955 N N . THR A 1 120 ? 2.798 -3.245 -4.250 1.00 89.88 120 THR A N 1
ATOM 956 C CA . THR A 1 120 ? 3.787 -3.208 -5.335 1.00 89.88 120 THR A CA 1
ATOM 957 C C . THR A 1 120 ? 3.083 -3.468 -6.659 1.00 89.88 120 THR A C 1
ATOM 959 O O . THR A 1 120 ? 2.393 -4.475 -6.799 1.00 89.88 120 THR A O 1
ATOM 962 N N . VAL A 1 121 ? 3.247 -2.565 -7.621 1.00 87.12 121 VAL A N 1
ATOM 963 C CA . VAL A 1 121 ? 2.470 -2.500 -8.861 1.00 87.12 121 VAL A CA 1
ATOM 964 C C . VAL A 1 121 ? 3.396 -2.470 -10.066 1.00 87.12 121 VAL A C 1
ATOM 966 O O . VAL A 1 121 ? 4.166 -1.528 -10.226 1.00 87.12 121 VAL A O 1
ATOM 969 N N . ALA A 1 122 ? 3.307 -3.459 -10.950 1.00 83.81 122 ALA A N 1
ATOM 970 C CA . ALA A 1 122 ? 4.078 -3.447 -12.193 1.00 83.81 122 ALA A CA 1
ATOM 971 C C . ALA A 1 122 ? 3.333 -2.742 -13.322 1.00 83.81 122 ALA A C 1
ATOM 973 O O . ALA A 1 122 ? 2.118 -2.897 -13.455 1.00 83.81 122 ALA A O 1
ATOM 974 N N . ALA A 1 123 ? 4.071 -2.025 -14.168 1.00 78.38 123 ALA A N 1
ATOM 975 C CA . ALA A 1 123 ? 3.543 -1.502 -15.419 1.00 78.38 123 ALA A CA 1
ATOM 976 C C . ALA A 1 123 ? 3.510 -2.577 -16.503 1.00 78.38 123 ALA A C 1
ATOM 978 O O . ALA A 1 123 ? 4.502 -3.266 -16.764 1.00 78.38 123 ALA A O 1
ATOM 979 N N . GLY A 1 124 ? 2.379 -2.626 -17.205 1.00 74.56 124 GLY A N 1
ATOM 980 C CA . GLY A 1 124 ? 2.286 -3.229 -18.531 1.00 74.56 124 GLY A CA 1
ATOM 981 C C . GLY A 1 124 ? 2.833 -2.283 -19.607 1.00 74.56 124 GLY A C 1
ATOM 982 O O . GLY A 1 124 ? 3.868 -1.639 -19.448 1.00 74.56 124 GLY A O 1
ATOM 983 N N . SER A 1 125 ? 2.134 -2.157 -20.734 1.00 72.19 125 SER A N 1
ATOM 984 C CA . SER A 1 125 ? 2.527 -1.245 -21.824 1.00 72.19 125 SER A CA 1
ATOM 985 C C . SER A 1 125 ? 2.013 0.191 -21.669 1.00 72.19 125 SER A C 1
ATOM 987 O O . SER A 1 125 ? 2.576 1.108 -22.265 1.00 72.19 125 SER A O 1
ATOM 989 N N . ALA A 1 126 ? 0.963 0.409 -20.872 1.00 72.06 126 ALA A N 1
ATOM 990 C CA . ALA A 1 126 ? 0.241 1.684 -20.813 1.00 72.06 126 ALA A CA 1
ATOM 991 C C . ALA A 1 126 ? 0.489 2.512 -19.536 1.00 72.06 126 ALA A C 1
ATOM 993 O O . ALA A 1 126 ? -0.068 3.602 -19.404 1.00 72.06 126 ALA A O 1
ATOM 994 N N . GLY A 1 127 ? 1.348 2.042 -18.628 1.00 76.94 127 GLY A N 1
ATOM 995 C CA . GLY A 1 127 ? 1.622 2.674 -17.335 1.00 76.94 127 GLY A CA 1
ATOM 996 C C . GLY A 1 127 ? 1.227 1.778 -16.166 1.00 76.94 127 GLY A C 1
ATOM 997 O O . GLY A 1 127 ? 1.144 0.563 -16.327 1.00 76.94 127 GLY A O 1
ATOM 998 N N . HIS A 1 128 ? 1.003 2.395 -15.005 1.00 81.88 128 HIS A N 1
ATOM 999 C CA . HIS A 1 128 ? 0.658 1.698 -13.771 1.00 81.88 128 HIS A CA 1
ATOM 1000 C C . HIS A 1 128 ? -0.675 2.219 -13.240 1.00 81.88 128 HIS A C 1
ATOM 1002 O O . HIS A 1 128 ? -0.823 3.421 -12.985 1.00 81.88 128 HIS A O 1
ATOM 1008 N N . MET A 1 129 ? -1.615 1.308 -13.024 1.00 86.38 129 MET A N 1
ATOM 1009 C CA . MET A 1 129 ? -2.862 1.607 -12.330 1.00 86.38 129 MET A CA 1
ATOM 1010 C C . MET A 1 129 ? -3.040 0.696 -11.126 1.00 86.38 129 MET A C 1
ATOM 1012 O O . MET A 1 129 ? -2.739 -0.494 -11.199 1.00 86.38 129 MET A O 1
ATOM 1016 N N . LEU A 1 130 ? -3.572 1.259 -10.044 1.00 87.56 130 LEU A N 1
ATOM 1017 C CA . LEU A 1 130 ? -3.926 0.547 -8.824 1.00 87.56 130 LEU A CA 1
ATOM 1018 C C . LEU A 1 130 ? -5.363 0.872 -8.432 1.00 87.56 130 LEU A C 1
ATOM 1020 O O . LEU A 1 130 ? -5.757 2.033 -8.348 1.00 87.56 130 LEU A O 1
ATOM 1024 N N . TRP A 1 131 ? -6.129 -0.163 -8.134 1.00 88.69 131 TRP A N 1
ATOM 1025 C CA . TRP A 1 131 ? -7.441 -0.072 -7.518 1.00 88.69 131 TRP A CA 1
ATOM 1026 C C . TRP A 1 131 ? -7.348 -0.642 -6.110 1.00 88.69 131 TRP A C 1
ATOM 1028 O O . TRP A 1 131 ? -6.841 -1.747 -5.930 1.00 88.69 131 TRP A O 1
ATOM 1038 N N . PHE A 1 132 ? -7.825 0.104 -5.118 1.00 87.38 132 PHE A N 1
ATOM 1039 C CA . PHE A 1 132 ? -7.858 -0.326 -3.726 1.00 87.38 132 PHE A CA 1
ATOM 1040 C C . PHE A 1 132 ? -9.077 0.252 -2.994 1.00 87.38 132 PHE A C 1
ATOM 1042 O O . PHE A 1 132 ? -9.307 1.462 -2.990 1.00 87.38 132 PHE A O 1
ATOM 1049 N N . LYS A 1 133 ? -9.861 -0.622 -2.367 1.00 86.00 133 LYS A N 1
ATOM 1050 C CA . LYS A 1 133 ? -10.973 -0.307 -1.457 1.00 86.00 133 LYS A CA 1
ATOM 1051 C C . LYS A 1 133 ? -10.910 -1.237 -0.258 1.00 86.00 133 LYS A C 1
ATOM 1053 O O . LYS A 1 133 ? -10.437 -2.359 -0.401 1.00 86.00 133 LYS A O 1
ATOM 1058 N N . LEU A 1 134 ? -11.432 -0.795 0.880 1.00 85.69 134 LEU A N 1
ATOM 1059 C CA . LEU A 1 134 ? -11.527 -1.593 2.102 1.00 85.69 134 LEU A CA 1
ATOM 1060 C C . LEU A 1 134 ? -12.935 -1.501 2.682 1.00 85.69 134 LEU A C 1
ATOM 1062 O O . LEU A 1 134 ? -13.588 -0.465 2.553 1.00 85.69 134 LEU A O 1
ATOM 1066 N N . SER A 1 135 ? -13.369 -2.549 3.369 1.00 78.38 135 SER A N 1
ATOM 1067 C CA . SER A 1 135 ? -14.513 -2.498 4.264 1.00 78.38 135 SER A CA 1
ATOM 1068 C C . SER A 1 135 ? -14.237 -1.540 5.427 1.00 78.38 135 SER A C 1
ATOM 1070 O O . SER A 1 135 ? -13.186 -1.579 6.069 1.00 78.38 135 SER A O 1
ATOM 1072 N N . ASP A 1 136 ? -15.189 -0.656 5.687 1.00 78.25 136 ASP A N 1
ATOM 1073 C CA . ASP A 1 136 ? -15.153 0.291 6.788 1.00 78.25 136 ASP A CA 1
ATOM 1074 C C . ASP A 1 136 ? -16.432 0.160 7.628 1.00 78.25 136 ASP A C 1
ATOM 1076 O O . ASP A 1 136 ? -17.507 0.615 7.222 1.00 78.25 136 ASP A O 1
ATOM 1080 N N . PRO A 1 137 ? -16.333 -0.424 8.830 1.00 73.62 137 PRO A N 1
ATOM 1081 C CA . PRO A 1 137 ? -17.431 -0.490 9.777 1.00 73.62 137 PRO A CA 1
ATOM 1082 C C . PRO A 1 137 ? -17.634 0.836 10.537 1.00 73.62 137 PRO A C 1
ATOM 1084 O O . PRO A 1 137 ? -18.499 0.917 11.412 1.00 73.62 137 PRO A O 1
ATOM 1087 N N . GLY A 1 138 ? -16.868 1.883 10.206 1.00 73.44 138 GLY A N 1
ATOM 1088 C CA . G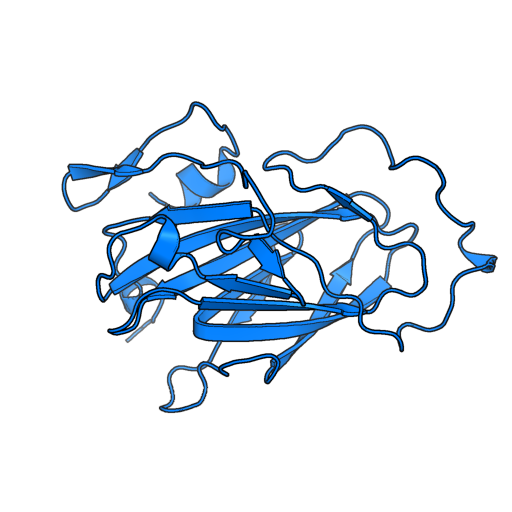LY A 1 138 ? -16.960 3.251 10.726 1.00 73.44 138 GLY A CA 1
ATOM 1089 C C . GLY A 1 138 ? -15.685 3.751 11.417 1.00 73.44 138 GLY A C 1
ATOM 1090 O O . GLY A 1 138 ? -15.589 4.934 11.767 1.00 73.44 138 GLY A O 1
ATOM 1091 N N . ASP A 1 139 ? -14.698 2.881 11.623 1.00 73.38 139 ASP A N 1
ATOM 1092 C CA . ASP A 1 139 ? -13.460 3.172 12.352 1.00 73.38 139 ASP A CA 1
ATOM 1093 C C . ASP A 1 139 ? -12.203 3.205 11.489 1.00 73.38 139 ASP A C 1
ATOM 1095 O O . ASP A 1 139 ? -11.129 3.517 12.012 1.00 73.38 139 ASP A O 1
ATOM 1099 N N . VAL A 1 140 ? -12.310 2.909 10.191 1.00 73.81 140 VAL A N 1
ATOM 1100 C CA . VAL A 1 140 ? -11.160 3.011 9.300 1.00 73.81 140 VAL A CA 1
ATOM 1101 C C . VAL A 1 140 ? -10.763 4.475 9.232 1.00 73.81 140 VAL A C 1
ATOM 1103 O O . VAL A 1 140 ? -11.552 5.369 8.913 1.00 73.81 140 VAL A O 1
ATOM 1106 N N . ARG A 1 141 ? -9.504 4.737 9.563 1.00 80.62 141 ARG A N 1
ATOM 1107 C CA . ARG A 1 141 ? -8.868 6.027 9.318 1.00 80.62 141 ARG A CA 1
ATOM 1108 C C . ARG A 1 141 ? -7.613 5.766 8.528 1.00 80.62 141 ARG A C 1
ATOM 1110 O O . ARG A 1 141 ? -6.784 4.940 8.903 1.00 80.62 141 ARG A O 1
ATOM 1117 N N . VAL A 1 142 ? -7.496 6.472 7.421 1.00 77.69 142 VAL A N 1
ATOM 1118 C CA . VAL A 1 142 ? -6.364 6.339 6.522 1.00 77.69 142 VAL A CA 1
ATOM 1119 C C . VAL A 1 142 ? -5.490 7.537 6.771 1.00 77.69 142 VAL A C 1
ATOM 1121 O O . VAL A 1 142 ? -5.900 8.675 6.541 1.00 77.69 142 VAL A O 1
ATOM 1124 N N . GLN A 1 143 ? -4.285 7.276 7.246 1.00 76.44 143 GLN A N 1
ATOM 1125 C CA . GLN A 1 143 ? -3.248 8.274 7.220 1.00 76.44 143 GLN A CA 1
ATOM 1126 C C . GLN A 1 143 ? -2.354 7.951 6.054 1.00 76.44 143 GLN A C 1
ATOM 1128 O O . GLN A 1 143 ? -1.608 6.972 6.031 1.00 76.44 143 GLN A O 1
ATOM 1133 N N . GLN A 1 144 ? -2.440 8.830 5.073 1.00 72.25 144 GLN A N 1
ATOM 1134 C CA . GLN A 1 144 ? -1.472 8.835 4.023 1.00 72.25 144 GLN A CA 1
ATOM 1135 C C . GLN A 1 144 ? -0.135 9.269 4.702 1.00 72.25 144 GLN A C 1
ATOM 1137 O O . GLN A 1 144 ? 0.103 10.463 4.908 1.00 72.25 144 GLN A O 1
ATOM 1142 N N . ALA A 1 145 ? 0.736 8.311 5.044 1.00 73.44 145 ALA A N 1
ATOM 1143 C CA . ALA A 1 145 ? 2.099 8.506 5.553 1.00 73.44 145 ALA A CA 1
ATOM 1144 C C . ALA A 1 145 ? 2.998 7.309 5.191 1.00 73.44 145 ALA A C 1
ATOM 1146 O O . ALA A 1 145 ? 2.518 6.179 5.102 1.00 73.44 145 ALA A O 1
ATOM 1147 N N . ILE A 1 146 ? 4.306 7.546 5.015 1.00 78.31 146 ILE A N 1
ATOM 1148 C CA . ILE A 1 146 ? 5.278 6.457 4.798 1.00 78.31 146 ILE A CA 1
ATOM 1149 C C . ILE A 1 146 ? 5.760 5.821 6.108 1.00 78.31 146 ILE A C 1
ATOM 1151 O O . ILE A 1 146 ? 6.195 4.676 6.106 1.00 78.31 146 ILE A O 1
ATOM 1155 N N . THR A 1 147 ? 5.680 6.546 7.225 1.00 84.12 147 THR A N 1
ATOM 1156 C CA . THR A 1 147 ? 5.980 6.030 8.562 1.00 84.12 147 THR A CA 1
ATOM 1157 C C . THR A 1 147 ? 4.696 5.851 9.354 1.00 84.12 147 THR A C 1
ATOM 1159 O O . THR A 1 147 ? 3.724 6.589 9.172 1.00 84.12 147 THR A O 1
ATOM 1162 N N . THR A 1 148 ? 4.698 4.866 10.249 1.00 85.44 148 THR A N 1
ATOM 1163 C CA . THR A 1 148 ? 3.590 4.631 11.171 1.00 85.44 148 THR A CA 1
ATOM 1164 C C . THR A 1 148 ? 3.471 5.806 12.149 1.00 85.44 148 THR A C 1
ATOM 1166 O O . THR A 1 148 ? 4.452 6.124 12.824 1.00 85.44 148 THR A O 1
ATOM 1169 N N . PRO A 1 149 ? 2.302 6.460 12.252 1.00 87.00 149 PRO A N 1
ATOM 1170 C CA . PRO A 1 149 ? 2.083 7.515 13.229 1.00 87.00 149 PRO A CA 1
ATOM 1171 C C . PRO A 1 149 ? 2.114 6.955 14.654 1.00 87.00 149 PRO A C 1
ATOM 1173 O O . PRO A 1 149 ? 1.684 5.830 14.903 1.00 87.00 149 PRO A O 1
ATOM 1176 N N . GLU A 1 150 ? 2.592 7.751 15.608 1.00 87.81 150 GLU A N 1
ATOM 1177 C CA . GLU A 1 150 ? 2.629 7.339 17.019 1.00 87.81 150 GLU A CA 1
ATOM 1178 C C . GLU A 1 150 ? 1.258 7.471 17.695 1.00 87.81 150 GLU A C 1
ATOM 1180 O O . GLU A 1 150 ? 0.872 6.632 18.508 1.00 87.81 150 GLU A O 1
ATOM 1185 N N . ALA A 1 151 ? 0.510 8.521 17.350 1.00 89.25 151 ALA A N 1
ATOM 1186 C CA . ALA A 1 151 ? -0.777 8.823 17.961 1.00 89.25 151 ALA A CA 1
ATOM 1187 C C . ALA A 1 151 ? -1.943 8.141 17.220 1.00 89.25 151 ALA A C 1
ATOM 1189 O O . ALA A 1 151 ? -1.893 8.004 15.992 1.00 89.25 151 ALA A O 1
ATOM 1190 N N . PRO A 1 152 ? -3.017 7.749 17.932 1.00 87.94 152 PRO A N 1
ATOM 1191 C CA . PRO A 1 152 ? -4.272 7.370 17.296 1.00 87.94 152 PRO A CA 1
ATOM 1192 C C . PRO A 1 152 ? -4.887 8.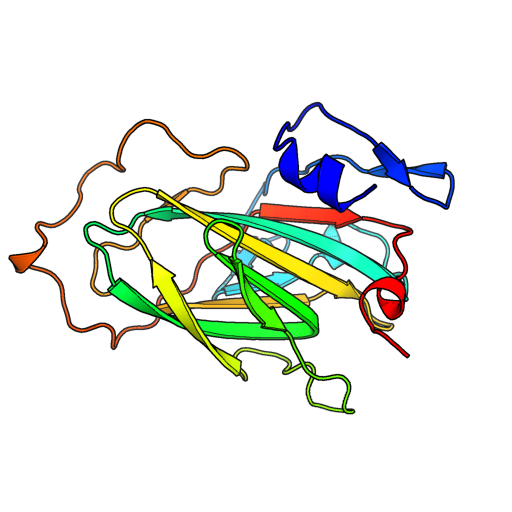562 16.538 1.00 87.94 152 PRO A C 1
ATOM 1194 O O . PRO A 1 152 ? -4.673 9.715 16.925 1.00 87.94 152 PRO A O 1
ATOM 1197 N N . PRO A 1 153 ? -5.699 8.310 15.497 1.00 86.31 153 PRO A N 1
ATOM 1198 C CA . PRO A 1 153 ? -6.567 9.328 14.917 1.00 86.31 153 PRO A CA 1
ATOM 1199 C C . PRO A 1 153 ? -7.483 9.974 15.968 1.00 86.31 153 PRO A C 1
ATOM 1201 O O . PRO A 1 153 ? -7.895 9.324 16.929 1.00 86.31 153 PRO A O 1
ATOM 1204 N N . ALA A 1 154 ? -7.849 11.239 15.755 1.00 84.38 154 ALA A N 1
ATOM 1205 C CA . ALA A 1 154 ? -8.899 11.887 16.537 1.00 84.38 154 ALA A CA 1
ATOM 1206 C C . ALA A 1 154 ? -10.286 11.289 16.216 1.00 84.38 154 ALA A C 1
ATOM 1208 O O . ALA A 1 154 ? -10.489 10.711 15.144 1.00 84.38 154 ALA A O 1
ATOM 1209 N N . ASP A 1 155 ? -11.236 11.455 17.141 1.00 81.56 155 ASP A N 1
ATOM 1210 C CA . ASP A 1 155 ? -12.661 11.140 16.952 1.00 81.56 155 ASP A CA 1
ATOM 1211 C C . ASP A 1 155 ? -12.938 9.694 16.495 1.00 81.56 155 ASP A C 1
ATOM 1213 O O . ASP A 1 155 ? -13.686 9.424 15.545 1.00 81.56 155 ASP A O 1
ATOM 1217 N N . LEU A 1 156 ? -12.297 8.737 17.170 1.00 80.94 156 LEU A N 1
ATOM 1218 C CA . LEU A 1 156 ? -12.537 7.317 16.940 1.00 80.94 156 LEU A CA 1
ATOM 1219 C C . LEU A 1 156 ? -13.837 6.863 17.627 1.00 80.94 156 LEU A C 1
ATOM 1221 O O . LEU A 1 156 ? -14.025 7.145 18.813 1.00 80.94 156 LEU A O 1
ATOM 1225 N N . PRO A 1 157 ? -14.720 6.133 16.922 1.00 77.94 157 PRO A N 1
ATOM 1226 C CA . PRO A 1 157 ? -15.879 5.493 17.543 1.00 77.94 157 PRO A CA 1
ATOM 1227 C C . PRO A 1 157 ? -15.443 4.411 18.542 1.00 77.94 157 PRO A C 1
ATOM 1229 O O . PRO A 1 157 ? -14.373 3.812 18.392 1.00 77.94 157 PRO A O 1
ATOM 1232 N N . SER A 1 158 ? -16.276 4.127 19.550 1.00 77.94 158 SER A N 1
ATOM 1233 C CA . SER A 1 158 ? -16.011 2.990 20.437 1.00 77.94 158 SER A CA 1
ATOM 1234 C C . SER A 1 158 ? -16.232 1.673 19.681 1.00 77.94 158 SER A C 1
ATOM 1236 O O . SER A 1 158 ? -17.116 1.614 18.817 1.00 77.94 158 SER A O 1
ATOM 1238 N N . PRO A 1 159 ? -15.484 0.600 20.002 1.00 77.12 159 PRO A N 1
ATOM 1239 C CA . PRO A 1 159 ? -15.654 -0.695 19.347 1.00 77.12 159 PRO A CA 1
ATOM 1240 C C . PRO A 1 159 ? -17.090 -1.235 19.387 1.00 77.12 159 PRO A C 1
ATOM 1242 O O . PRO A 1 159 ? -17.508 -1.898 18.444 1.00 77.12 159 PRO A O 1
ATOM 1245 N N . GLU A 1 160 ? -17.875 -0.922 20.428 1.00 79.44 160 GLU A N 1
ATOM 1246 C CA . GLU A 1 160 ? -19.268 -1.386 20.528 1.00 79.44 160 GLU A CA 1
ATOM 1247 C C . GLU A 1 160 ? -20.228 -0.682 19.554 1.00 79.44 160 GLU A C 1
ATOM 1249 O O . GLU A 1 160 ? -21.349 -1.142 19.355 1.00 79.44 160 GLU A O 1
ATOM 1254 N N . THR A 1 161 ? -19.814 0.439 18.958 1.00 78.94 161 THR A N 1
ATOM 1255 C CA . THR A 1 161 ? -20.643 1.238 18.034 1.00 78.94 161 THR A CA 1
ATOM 1256 C C . THR A 1 161 ? -20.374 0.940 16.561 1.00 78.94 161 THR A C 1
ATOM 1258 O O . THR A 1 161 ? -20.992 1.544 15.680 1.00 78.94 161 THR A O 1
ATOM 1261 N N . LEU A 1 162 ? -19.447 0.023 16.284 1.00 76.12 162 LEU A N 1
ATOM 1262 C CA . LEU A 1 162 ? -19.046 -0.326 14.929 1.00 76.12 162 LEU A CA 1
ATOM 1263 C C . LEU A 1 162 ? -20.112 -1.158 14.229 1.00 76.12 162 LEU A C 1
ATOM 1265 O O . LEU A 1 162 ? -20.815 -1.964 14.837 1.00 76.12 162 LEU A O 1
ATOM 1269 N N . ARG A 1 163 ? -20.229 -0.940 12.922 1.00 74.62 163 ARG A N 1
ATOM 1270 C CA . ARG A 1 163 ? -21.108 -1.722 12.051 1.00 74.62 163 ARG A CA 1
ATOM 1271 C C . ARG A 1 163 ? -20.436 -3.045 11.688 1.00 74.62 163 ARG A C 1
ATOM 1273 O O . ARG A 1 163 ? -19.255 -3.249 11.939 1.00 74.62 163 ARG A O 1
ATOM 1280 N N . GLU A 1 164 ? -21.179 -3.939 11.052 1.00 67.88 164 GLU A N 1
ATOM 1281 C CA . GLU A 1 164 ? -20.560 -5.081 10.380 1.00 67.88 164 GLU A CA 1
ATOM 1282 C C . GLU A 1 164 ? -19.715 -4.596 9.189 1.00 67.88 164 GLU A C 1
ATOM 1284 O O . GLU A 1 164 ? -20.080 -3.615 8.532 1.00 67.88 164 GLU A O 1
ATOM 1289 N N . ASP A 1 165 ? -18.615 -5.298 8.895 1.00 59.84 165 ASP A N 1
ATOM 1290 C CA . ASP A 1 165 ? -17.698 -5.076 7.760 1.00 59.84 165 ASP A CA 1
ATOM 1291 C C . ASP A 1 165 ? -18.378 -5.365 6.402 1.00 59.84 165 ASP A C 1
ATOM 1293 O O . ASP A 1 165 ? -18.005 -6.257 5.646 1.00 59.84 165 ASP A O 1
ATOM 1297 N N . THR A 1 166 ? -19.433 -4.618 6.093 1.00 53.44 166 THR A N 1
ATOM 1298 C CA . THR A 1 166 ? -20.280 -4.800 4.903 1.00 53.44 166 THR A CA 1
ATOM 1299 C C . THR A 1 166 ? -20.299 -3.567 4.001 1.00 53.44 166 THR A C 1
ATOM 1301 O O . THR A 1 166 ? -20.813 -3.627 2.885 1.00 53.44 166 THR A O 1
ATOM 1304 N N . VAL A 1 167 ? -19.722 -2.446 4.449 1.00 54.84 167 VAL A N 1
ATOM 1305 C CA . VAL A 1 167 ? -19.683 -1.181 3.704 1.00 54.84 167 VAL A CA 1
ATOM 1306 C C . VAL A 1 167 ? -18.268 -0.937 3.186 1.00 54.84 167 VAL A C 1
ATOM 1308 O O . VAL A 1 167 ? -17.360 -0.703 3.968 1.00 54.84 167 VAL A O 1
ATOM 1311 N N . GLU A 1 168 ? -18.061 -0.977 1.870 1.00 49.41 168 GLU A N 1
ATOM 1312 C CA . GLU A 1 168 ? -16.774 -0.628 1.253 1.00 49.41 168 GLU A CA 1
ATOM 1313 C C . GLU A 1 168 ? -16.609 0.897 1.149 1.00 49.41 168 GLU A C 1
ATOM 1315 O O . GLU A 1 168 ? -17.420 1.567 0.502 1.00 49.41 168 GLU A O 1
ATOM 1320 N N . VAL A 1 169 ? -15.529 1.451 1.705 1.00 49.34 169 VAL A N 1
ATOM 1321 C CA . VAL A 1 169 ? -15.186 2.874 1.570 1.00 49.34 169 VAL A CA 1
ATOM 1322 C C . VAL A 1 169 ? -13.891 3.020 0.757 1.00 49.34 169 VAL A C 1
ATOM 1324 O O . VAL A 1 169 ? -12.869 2.413 1.088 1.00 49.34 169 VAL A O 1
ATOM 1327 N N . PRO A 1 170 ? -13.896 3.797 -0.345 1.00 45.59 170 PRO A N 1
ATOM 1328 C CA . PRO A 1 170 ? -12.685 4.065 -1.111 1.00 45.59 170 PRO A CA 1
ATOM 1329 C C . PRO A 1 170 ? -11.735 5.015 -0.383 1.00 45.59 170 PRO A C 1
ATOM 1331 O O . PRO A 1 170 ? -12.166 6.017 0.182 1.00 45.59 170 PRO A O 1
ATOM 1334 N N . PHE A 1 171 ? -10.432 4.755 -0.490 1.00 46.62 171 PHE A N 1
ATOM 1335 C CA . PHE A 1 171 ? -9.383 5.681 -0.069 1.00 46.62 171 PHE A CA 1
ATOM 1336 C C . PHE A 1 171 ? -8.111 5.517 -0.905 1.00 46.62 171 PHE A C 1
ATOM 1338 O O . PHE A 1 171 ? -7.991 4.618 -1.735 1.00 46.62 171 PHE A O 1
ATOM 1345 N N . CYS A 1 172 ? -7.156 6.414 -0.684 1.00 42.88 172 CYS A N 1
ATOM 1346 C CA . CYS A 1 172 ? -5.942 6.551 -1.478 1.00 42.88 172 CYS A CA 1
ATOM 1347 C C . CYS A 1 172 ? -4.708 6.061 -0.709 1.00 42.88 172 CYS A C 1
ATOM 1349 O O . CYS A 1 172 ? -4.617 6.267 0.503 1.00 42.88 172 CYS A O 1
ATOM 1351 N N . LEU A 1 173 ? -3.736 5.483 -1.415 1.00 40.78 173 LEU A N 1
ATOM 1352 C CA . LEU A 1 173 ? -2.424 5.091 -0.879 1.00 40.78 173 LEU A CA 1
ATOM 1353 C C . LEU A 1 173 ? -1.338 6.094 -1.339 1.00 40.78 173 LEU A C 1
ATOM 1355 O O . LEU A 1 173 ? -1.531 6.771 -2.349 1.00 40.78 173 LEU A O 1
ATOM 1359 N N . TYR A 1 174 ? -0.199 6.200 -0.632 1.00 42.50 174 TYR A N 1
ATOM 1360 C CA . TYR A 1 174 ? 1.031 6.833 -1.167 1.00 42.50 174 TYR A CA 1
ATOM 1361 C C . TYR A 1 174 ? 1.555 6.035 -2.350 1.00 42.50 174 TYR A C 1
ATOM 1363 O O . TYR A 1 174 ? 1.177 4.883 -2.486 1.00 42.50 174 TYR A O 1
ATOM 1371 N N . VAL A 1 175 ? 2.440 6.612 -3.171 1.00 41.34 175 VAL A N 1
ATOM 1372 C CA . VAL A 1 175 ? 2.930 6.007 -4.416 1.00 41.34 175 VAL A CA 1
ATOM 1373 C C . VAL A 1 175 ? 4.337 6.488 -4.764 1.00 41.34 175 VAL A C 1
ATOM 1375 O O . VAL A 1 175 ? 4.589 7.690 -4.775 1.00 41.34 175 VAL A O 1
ATOM 1378 N N . GLU A 1 176 ? 5.201 5.578 -5.201 1.00 42.06 176 GLU A N 1
ATOM 1379 C CA . GLU A 1 176 ? 6.483 5.876 -5.836 1.00 42.06 176 GLU A CA 1
ATOM 1380 C C . GLU A 1 176 ? 6.805 4.922 -6.998 1.00 42.06 176 GLU A C 1
ATOM 1382 O O . GLU A 1 176 ? 6.798 3.715 -6.784 1.00 42.06 176 GLU A O 1
ATOM 1387 N N . ALA A 1 177 ? 7.155 5.413 -8.198 1.00 39.78 177 ALA A N 1
ATOM 1388 C CA . ALA A 1 177 ? 7.695 4.533 -9.240 1.00 39.78 177 ALA A CA 1
ATOM 1389 C C . ALA A 1 177 ? 9.154 4.195 -9.002 1.00 39.78 177 ALA A C 1
ATOM 1391 O O . ALA A 1 177 ? 10.032 5.051 -8.944 1.00 39.78 177 ALA A O 1
ATOM 1392 N N . THR A 1 178 ? 9.403 2.902 -8.985 1.00 44.31 178 THR A N 1
ATOM 1393 C CA . THR A 1 178 ? 10.716 2.300 -9.042 1.00 44.31 178 THR A CA 1
ATOM 1394 C C . THR A 1 178 ? 10.952 1.951 -10.503 1.00 44.31 178 THR A C 1
ATOM 1396 O O . THR A 1 178 ? 10.589 0.880 -11.000 1.00 44.31 178 THR A O 1
ATOM 1399 N N . ILE A 1 179 ? 11.526 2.906 -11.224 1.00 41.56 179 ILE A N 1
ATOM 1400 C CA . ILE A 1 179 ? 12.030 2.643 -12.566 1.00 41.56 179 ILE A CA 1
ATOM 1401 C C . ILE A 1 179 ? 13.095 1.536 -12.417 1.00 41.56 179 ILE A C 1
ATOM 1403 O O . ILE A 1 179 ? 13.818 1.522 -11.421 1.00 41.56 179 ILE A O 1
ATOM 1407 N N . GLY A 1 180 ? 13.188 0.573 -13.334 1.00 41.91 180 GLY A N 1
ATOM 1408 C CA . GLY A 1 180 ? 14.358 -0.315 -13.431 1.00 41.91 180 GLY A CA 1
ATOM 1409 C C . GLY A 1 180 ? 14.464 -1.527 -12.497 1.00 41.91 180 GLY A C 1
ATOM 1410 O O . GLY A 1 180 ? 15.500 -2.194 -12.541 1.00 41.91 180 GLY A O 1
ATOM 1411 N N . ASP A 1 181 ? 13.441 -1.868 -11.716 1.00 42.38 181 ASP A N 1
ATOM 1412 C CA . ASP A 1 181 ? 13.321 -3.222 -11.163 1.00 42.38 181 ASP A CA 1
ATOM 1413 C C . ASP A 1 181 ? 12.479 -4.075 -12.104 1.00 42.38 181 ASP A C 1
ATOM 1415 O O . ASP A 1 181 ? 11.324 -3.756 -12.372 1.00 42.38 181 ASP A O 1
ATOM 1419 N N . ASP A 1 182 ? 13.068 -5.158 -12.609 1.00 39.22 182 ASP A N 1
ATOM 1420 C CA . ASP A 1 182 ? 12.369 -6.086 -13.482 1.00 39.22 182 ASP A CA 1
ATOM 1421 C C . ASP A 1 182 ? 11.280 -6.832 -12.674 1.00 39.22 182 ASP A C 1
ATOM 1423 O O . ASP A 1 182 ? 11.618 -7.630 -11.790 1.00 39.22 182 ASP A O 1
ATOM 1427 N N . PRO A 1 183 ? 9.973 -6.623 -12.943 1.00 39.81 183 PRO A N 1
ATOM 1428 C CA . PRO A 1 183 ? 8.906 -7.358 -12.266 1.00 39.81 183 PRO A CA 1
ATOM 1429 C C . PRO A 1 183 ? 9.029 -8.870 -12.483 1.00 39.81 183 PRO A C 1
ATOM 1431 O O . PRO A 1 183 ? 8.549 -9.647 -11.654 1.00 39.81 183 PRO A O 1
ATOM 1434 N N . TYR A 1 184 ? 9.717 -9.300 -13.545 1.00 38.47 184 TYR A N 1
ATOM 1435 C CA . TYR A 1 184 ? 10.006 -10.698 -13.827 1.00 38.47 184 TYR A CA 1
ATOM 1436 C C . TYR A 1 184 ? 11.055 -11.316 -12.883 1.00 38.47 184 TYR A C 1
ATOM 1438 O O . TYR A 1 184 ? 11.171 -12.536 -12.842 1.00 38.47 184 TYR A O 1
ATOM 1446 N N . LEU A 1 185 ? 11.757 -10.535 -12.050 1.00 35.69 185 LEU A N 1
ATOM 1447 C CA . LEU A 1 185 ? 12.623 -11.064 -10.978 1.00 35.69 185 LEU A CA 1
ATOM 1448 C C . LEU A 1 185 ? 11.832 -11.554 -9.755 1.00 35.69 185 LEU A C 1
ATOM 1450 O O . LEU A 1 185 ? 12.305 -12.413 -9.013 1.00 35.69 185 LEU A O 1
ATOM 1454 N N . PHE A 1 186 ? 10.614 -11.046 -9.547 1.00 35.91 186 PHE A N 1
ATOM 1455 C CA . PHE A 1 186 ? 9.700 -11.489 -8.479 1.00 35.91 186 PHE A CA 1
ATOM 1456 C C . PHE A 1 186 ? 8.745 -12.605 -8.942 1.00 35.91 186 PHE A C 1
ATOM 1458 O O . PHE A 1 186 ? 7.903 -13.099 -8.182 1.00 35.91 186 PHE A O 1
ATOM 1465 N N . ILE A 1 187 ? 8.904 -13.015 -10.199 1.00 32.16 187 ILE A N 1
ATOM 1466 C CA . ILE A 1 187 ? 8.194 -14.079 -10.891 1.00 32.16 187 ILE A CA 1
ATOM 1467 C C . ILE A 1 187 ? 9.200 -15.239 -11.011 1.00 32.16 187 ILE A C 1
ATOM 1469 O O . ILE A 1 187 ? 10.008 -15.236 -11.930 1.00 32.16 187 ILE A O 1
ATOM 1473 N N . PRO A 1 188 ? 9.214 -16.236 -10.099 1.00 29.27 188 PRO A N 1
ATOM 1474 C CA . PRO A 1 188 ? 10.020 -17.441 -10.314 1.00 29.27 188 PRO A CA 1
ATOM 1475 C C . PRO A 1 188 ? 9.608 -18.108 -11.633 1.00 29.27 188 PRO A C 1
ATOM 1477 O O . PRO A 1 188 ? 8.439 -18.470 -11.768 1.00 29.27 188 PRO A O 1
ATOM 1480 N N . TRP A 1 189 ? 10.519 -18.191 -12.601 1.00 34.38 189 TRP A N 1
ATOM 1481 C CA . TRP A 1 189 ? 10.307 -18.870 -13.882 1.00 34.38 189 TRP A CA 1
ATOM 1482 C C . TRP A 1 189 ? 10.085 -20.369 -13.690 1.00 34.38 189 TRP A C 1
ATOM 1484 O O . TRP A 1 189 ? 10.818 -20.967 -12.870 1.00 34.38 189 TRP A O 1
#

Radius of gyration: 16.13 Å; chains: 1; bounding box: 43×35×42 Å

Foldseek 3Di:
DVVVVLVVLDQPDWDQAPVRDIWGFDADDDPVQAFWPVQKGFCCSPDPQDAQWKKKWKWKKADQAWDKKKKFKAKVPWKWKDKQNHTFDTFDDDDCSRQPERRDITIDGDHHTIMMMMMMFGGHRGGMMMGMKIQFQPAIDMDQGSDRDPDGDPPGDDPVSGHPSPDIDIGGTGMIIGGHNGPCVVVDD